Protein AF-H2UCW9-F1 (afdb_monomer)

Structure (mmCIF, N/CA/C/O backbone):
data_AF-H2UCW9-F1
#
_entry.id   AF-H2UCW9-F1
#
loop_
_atom_site.group_PDB
_atom_site.id
_atom_site.type_symbol
_atom_site.label_atom_id
_atom_site.label_alt_id
_atom_site.label_comp_id
_atom_site.label_asym_id
_atom_site.label_entity_id
_atom_site.label_seq_id
_atom_site.pdbx_PDB_ins_code
_atom_site.Cartn_x
_atom_site.Cartn_y
_atom_site.Cartn_z
_atom_site.occupancy
_atom_site.B_iso_or_equiv
_atom_site.auth_seq_id
_atom_site.auth_comp_id
_atom_site.auth_asym_id
_atom_site.auth_atom_id
_atom_site.pdbx_PDB_model_num
ATOM 1 N N . MET A 1 1 ? -28.310 -25.500 27.549 1.00 39.06 1 MET A N 1
ATOM 2 C CA . MET A 1 1 ? -28.038 -24.053 27.422 1.00 39.06 1 MET A CA 1
ATOM 3 C C . MET A 1 1 ? -26.815 -23.904 26.539 1.00 39.06 1 MET A C 1
ATOM 5 O O . MET A 1 1 ? -25.698 -23.924 27.033 1.00 39.06 1 MET A O 1
ATOM 9 N N . SER A 1 2 ? -27.035 -23.899 25.227 1.00 34.19 2 SER A N 1
ATOM 10 C CA . SER A 1 2 ? -25.969 -23.829 24.229 1.00 34.19 2 SER A CA 1
ATOM 11 C C . SER A 1 2 ? -25.779 -22.364 23.860 1.00 34.19 2 SER A C 1
ATOM 13 O O . SER A 1 2 ? -26.707 -21.733 23.362 1.00 34.19 2 SER A O 1
ATOM 15 N N . THR A 1 3 ? -24.616 -21.804 24.168 1.00 39.94 3 THR A N 1
ATOM 16 C CA . THR A 1 3 ? -24.236 -20.455 23.748 1.00 39.94 3 THR A CA 1
ATOM 17 C C . THR A 1 3 ? -23.876 -20.492 22.269 1.00 39.94 3 THR A C 1
ATOM 19 O O . THR A 1 3 ? -22.841 -21.043 21.894 1.00 39.94 3 THR A O 1
ATOM 22 N N . GLU A 1 4 ? -24.748 -19.937 21.433 1.00 36.53 4 GLU A N 1
ATOM 23 C CA . GLU A 1 4 ? -24.445 -19.639 20.034 1.00 36.53 4 GLU A CA 1
ATOM 24 C C . GLU A 1 4 ? -23.265 -18.653 19.932 1.00 36.53 4 GLU A C 1
ATOM 26 O O . GLU A 1 4 ? -23.163 -17.725 20.743 1.00 36.53 4 GLU A O 1
ATOM 31 N N . PRO A 1 5 ? -22.378 -18.799 18.933 1.00 45.22 5 PRO A N 1
ATOM 32 C CA . PRO A 1 5 ? -21.334 -17.823 18.681 1.00 45.22 5 PRO A CA 1
ATOM 33 C C . PRO A 1 5 ? -21.964 -16.544 18.121 1.00 45.22 5 PRO A C 1
ATOM 35 O O . PRO A 1 5 ? -22.641 -16.554 17.091 1.00 45.22 5 PRO A O 1
ATOM 38 N N . VAL A 1 6 ? -21.716 -15.420 18.795 1.00 39.84 6 VAL A N 1
ATOM 39 C CA . VAL A 1 6 ? -22.072 -14.084 18.310 1.00 39.84 6 VAL A CA 1
ATOM 40 C C . VAL A 1 6 ? -21.428 -13.888 16.938 1.00 39.84 6 VAL A C 1
ATOM 42 O O . VAL A 1 6 ? -20.208 -13.775 16.815 1.00 39.84 6 VAL A O 1
ATOM 45 N N . LYS A 1 7 ? -22.251 -13.863 15.887 1.00 36.81 7 LYS A N 1
ATOM 46 C CA . LYS A 1 7 ? -21.834 -13.467 14.541 1.00 36.81 7 LYS A CA 1
ATOM 47 C C . LYS A 1 7 ? -21.309 -12.032 14.631 1.00 36.81 7 LYS A C 1
ATOM 49 O O . LYS A 1 7 ? -22.106 -11.110 14.775 1.00 36.81 7 LYS A O 1
ATOM 54 N N . LYS A 1 8 ? -19.985 -11.837 14.555 1.00 39.97 8 LYS A N 1
ATOM 55 C CA . LYS A 1 8 ? -19.390 -10.516 14.299 1.00 39.97 8 LYS A CA 1
ATOM 56 C C . LYS A 1 8 ? -19.999 -9.996 13.001 1.00 39.97 8 LYS A C 1
ATOM 58 O O . LYS A 1 8 ? -19.735 -10.529 11.924 1.00 39.97 8 LYS A O 1
ATOM 63 N N . THR A 1 9 ? -20.868 -9.003 13.105 1.00 40.62 9 THR A N 1
ATOM 64 C CA . THR A 1 9 ? -21.377 -8.260 11.959 1.00 40.62 9 THR A CA 1
ATOM 65 C C . THR A 1 9 ? -20.179 -7.632 11.251 1.00 40.62 9 THR A C 1
ATOM 67 O O . THR A 1 9 ? -19.398 -6.915 11.866 1.00 40.62 9 THR A O 1
ATOM 70 N N . LEU A 1 10 ? -20.033 -7.907 9.954 1.00 48.03 10 LEU A N 1
ATOM 71 C CA . LEU A 1 10 ? -18.997 -7.392 9.040 1.00 48.03 10 LEU A CA 1
ATOM 72 C C . LEU A 1 10 ? -19.077 -5.859 8.813 1.00 48.03 10 LEU A C 1
ATOM 74 O O . LEU A 1 10 ? -18.730 -5.370 7.742 1.00 48.03 10 LEU A O 1
ATOM 78 N N . GLN A 1 11 ? -19.606 -5.102 9.775 1.00 53.00 11 GLN A N 1
ATOM 79 C CA . GLN A 1 11 ? -19.956 -3.685 9.639 1.00 53.00 11 GLN A CA 1
ATOM 80 C C . GLN A 1 11 ? -19.210 -2.760 10.602 1.00 53.00 11 GLN A C 1
ATOM 82 O O . GLN A 1 11 ? -19.278 -1.550 10.412 1.00 53.00 11 GLN A O 1
ATOM 87 N N . ASP A 1 12 ? -18.479 -3.283 11.587 1.00 61.03 12 ASP A N 1
ATOM 88 C CA . ASP A 1 12 ? -17.760 -2.440 12.541 1.00 61.03 12 ASP A CA 1
ATOM 89 C C . ASP A 1 12 ? -16.256 -2.432 12.232 1.00 61.03 12 ASP A C 1
ATOM 91 O O . ASP A 1 12 ? -15.549 -3.402 12.509 1.00 61.03 12 ASP A O 1
ATOM 95 N N . ARG A 1 13 ? -15.764 -1.334 11.636 1.00 72.25 13 ARG A N 1
ATOM 96 C CA . ARG A 1 13 ? -14.323 -1.089 11.404 1.00 72.25 13 ARG A CA 1
ATOM 97 C C . ARG A 1 13 ? -13.557 -0.828 12.716 1.00 72.25 13 ARG A C 1
ATOM 99 O O . ARG A 1 13 ? -12.341 -0.643 12.681 1.00 72.25 13 ARG A O 1
ATOM 106 N N . GLY A 1 14 ? -14.239 -0.856 13.866 1.00 75.81 14 GLY A N 1
ATOM 107 C CA . GLY A 1 14 ? -13.660 -0.624 15.182 1.00 75.81 14 GLY A CA 1
ATOM 108 C C . GLY A 1 14 ? -13.378 0.859 15.452 1.00 75.81 14 GLY A C 1
ATOM 109 O O . GLY A 1 14 ? -13.625 1.719 14.604 1.00 75.81 14 GLY A O 1
ATOM 110 N N . PRO A 1 15 ? -12.857 1.196 16.646 1.00 86.44 15 PRO A N 1
ATOM 111 C CA . PRO A 1 15 ? -12.596 2.583 17.015 1.00 86.44 15 PRO A CA 1
ATOM 112 C C . PRO A 1 15 ? -11.493 3.204 16.150 1.00 86.44 15 PRO A C 1
ATOM 114 O O . PRO A 1 15 ? -10.546 2.529 15.751 1.00 86.44 15 PRO A O 1
ATOM 117 N N . VAL A 1 16 ? -11.574 4.518 15.922 1.00 89.31 16 VAL A N 1
ATOM 118 C CA . VAL A 1 16 ? -10.506 5.284 15.264 1.00 89.31 16 VAL A CA 1
ATOM 119 C C . VAL A 1 16 ? -9.348 5.486 16.238 1.00 89.31 16 VAL A C 1
ATOM 121 O O . VAL A 1 16 ? -9.459 6.223 17.219 1.00 89.31 16 VAL A O 1
ATOM 124 N N . TRP A 1 17 ? -8.204 4.880 15.935 1.00 93.81 17 TRP A N 1
ATOM 125 C CA . TRP A 1 17 ? -7.011 4.944 16.779 1.00 93.81 17 TRP A CA 1
ATOM 126 C C . TRP A 1 17 ? -6.235 6.248 16.581 1.00 93.81 17 TRP A C 1
ATOM 128 O O . TRP A 1 17 ? -6.151 6.801 15.479 1.00 93.81 17 TRP A O 1
ATOM 138 N N . SER A 1 18 ? -5.622 6.758 17.648 1.00 96.31 18 SER A N 1
ATOM 139 C CA . SER A 1 18 ? -4.712 7.897 17.558 1.00 96.31 18 SER A CA 1
ATOM 140 C C . SER A 1 18 ? -3.371 7.483 16.948 1.00 96.31 18 SER A C 1
ATOM 142 O O . SER A 1 18 ? -2.897 6.358 17.105 1.00 96.31 18 SER A O 1
ATOM 144 N N . VAL A 1 19 ? -2.673 8.431 16.316 1.00 96.31 19 VAL A N 1
ATOM 145 C CA . VAL A 1 19 ? -1.332 8.174 15.756 1.00 96.31 19 VAL A CA 1
ATOM 146 C C . VAL A 1 19 ? -0.349 7.697 16.830 1.00 96.31 19 VAL A C 1
ATOM 148 O O . VAL A 1 19 ? 0.545 6.915 16.529 1.00 96.31 19 VAL A O 1
ATOM 151 N N . LYS A 1 20 ? -0.497 8.149 18.082 1.00 96.25 20 LYS A N 1
ATOM 152 C CA . LYS A 1 20 ? 0.370 7.723 19.189 1.00 96.25 20 LYS A CA 1
ATOM 153 C C . LYS A 1 20 ? 0.190 6.234 19.488 1.00 96.25 20 LYS A C 1
ATOM 155 O O . LYS A 1 20 ? 1.184 5.531 19.620 1.00 96.25 20 LYS A O 1
ATOM 160 N N . GLU A 1 21 ? -1.051 5.759 19.542 1.00 95.94 21 GLU A N 1
ATOM 161 C CA . GLU A 1 21 ? -1.351 4.344 19.784 1.00 95.94 21 GLU A CA 1
ATOM 162 C C . GLU A 1 21 ? -0.899 3.468 18.615 1.00 95.94 21 GLU A C 1
ATOM 164 O O . GLU A 1 21 ? -0.249 2.449 18.835 1.00 95.94 21 GLU A O 1
ATOM 169 N N . LEU A 1 22 ? -1.145 3.903 17.373 1.00 95.94 22 LEU A N 1
ATOM 170 C CA . LEU A 1 22 ? -0.669 3.199 16.177 1.00 95.94 22 LEU A CA 1
ATOM 171 C C . LEU A 1 22 ? 0.856 3.053 16.178 1.00 95.94 22 LEU A C 1
ATOM 173 O O . LEU A 1 22 ? 1.383 1.980 15.894 1.00 95.94 22 LEU A O 1
ATOM 177 N N . VAL A 1 23 ? 1.577 4.112 16.555 1.00 95.44 23 VAL A N 1
ATOM 178 C CA . VAL A 1 23 ? 3.035 4.071 16.709 1.00 95.44 23 VAL A CA 1
ATOM 179 C C . VAL A 1 23 ? 3.451 3.055 17.779 1.00 95.44 23 VAL A C 1
ATOM 181 O O . VAL A 1 23 ? 4.363 2.268 17.532 1.00 95.44 23 VAL A O 1
ATOM 184 N N . THR A 1 24 ? 2.776 3.007 18.932 1.00 94.38 24 THR A N 1
ATOM 185 C CA . THR A 1 24 ? 3.041 1.994 19.970 1.00 94.38 24 THR A CA 1
ATOM 186 C C . THR A 1 24 ? 2.854 0.572 19.437 1.00 94.38 24 THR A C 1
ATOM 188 O O . THR A 1 24 ? 3.719 -0.279 19.653 1.00 94.38 24 THR A O 1
ATOM 191 N N . VAL A 1 25 ? 1.785 0.320 18.675 1.00 93.19 25 VAL A N 1
ATOM 192 C CA . VAL A 1 25 ? 1.552 -0.978 18.021 1.00 93.19 25 VAL A CA 1
ATOM 193 C C . VAL A 1 25 ? 2.678 -1.302 17.038 1.00 93.19 25 VAL A C 1
ATOM 195 O O . VAL A 1 25 ? 3.191 -2.422 17.035 1.00 93.19 25 VAL A O 1
ATOM 198 N N . LEU A 1 26 ? 3.119 -0.335 16.230 1.00 91.88 26 LEU A N 1
ATOM 199 C CA . LEU A 1 26 ? 4.189 -0.511 15.242 1.00 91.88 26 LEU A CA 1
ATOM 200 C C . LEU A 1 26 ? 5.567 -0.773 15.878 1.00 91.88 26 LEU A C 1
ATOM 202 O O . LEU A 1 26 ? 6.372 -1.496 15.288 1.00 91.88 26 LEU A O 1
ATOM 206 N N . TYR A 1 27 ? 5.816 -0.292 17.099 1.00 88.19 27 TYR A N 1
ATOM 207 C CA . TYR A 1 27 ? 7.036 -0.606 17.852 1.00 88.19 27 TYR A CA 1
ATOM 208 C C . TYR A 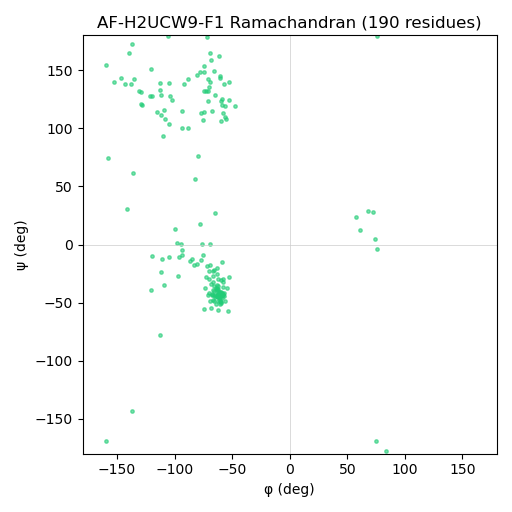1 27 ? 7.093 -2.038 18.404 1.00 88.19 27 TYR A C 1
ATOM 210 O O . TYR A 1 27 ? 8.194 -2.563 18.560 1.00 88.19 27 TYR A O 1
ATOM 218 N N . GLY A 1 28 ? 5.953 -2.675 18.688 1.00 78.44 28 GLY A N 1
ATOM 219 C CA . GLY A 1 28 ? 5.921 -4.061 19.180 1.00 78.44 28 GLY A CA 1
ATOM 220 C C . GLY A 1 28 ? 6.340 -5.095 18.122 1.00 78.44 28 GLY A C 1
ATOM 221 O O . GLY A 1 28 ? 6.345 -4.802 16.935 1.00 78.44 28 GLY A O 1
ATOM 222 N N . GLY A 1 29 ? 6.646 -6.334 18.507 1.00 70.00 29 GLY A N 1
ATOM 223 C CA . GLY A 1 29 ? 6.841 -7.449 17.560 1.00 70.00 29 GLY A CA 1
ATOM 224 C C . GLY A 1 29 ? 8.235 -7.573 16.920 1.00 70.00 29 GLY A C 1
ATOM 225 O O . GLY A 1 29 ? 9.175 -6.853 17.255 1.00 70.00 29 GLY A O 1
ATOM 226 N N . LYS A 1 30 ? 8.384 -8.556 16.020 1.00 68.75 30 LYS A N 1
ATOM 227 C CA . LYS A 1 30 ? 9.662 -8.883 15.366 1.00 68.75 30 LYS A CA 1
ATOM 228 C C . LYS A 1 30 ? 10.066 -7.780 14.376 1.00 68.75 30 LYS A C 1
ATOM 230 O O . LYS A 1 30 ? 9.247 -7.314 13.593 1.00 68.75 30 LYS A O 1
ATOM 235 N N . ARG A 1 31 ? 11.347 -7.396 14.405 1.00 72.25 31 ARG A N 1
ATOM 236 C CA . ARG A 1 31 ? 11.976 -6.397 13.514 1.00 72.25 31 ARG A CA 1
ATOM 237 C C . ARG A 1 31 ? 12.758 -7.017 12.348 1.00 72.25 31 ARG A C 1
ATOM 239 O O . ARG A 1 31 ? 13.551 -6.337 11.709 1.00 72.25 31 ARG A O 1
ATOM 246 N N . PHE A 1 32 ? 12.566 -8.308 12.101 1.00 63.44 32 PHE A N 1
ATOM 247 C CA . PHE A 1 32 ? 13.174 -9.009 10.975 1.00 63.44 32 PHE A CA 1
ATOM 248 C C . PHE A 1 32 ? 12.217 -8.956 9.784 1.00 63.44 32 PHE A C 1
ATOM 250 O O . PHE A 1 32 ? 11.012 -9.123 9.964 1.00 63.44 32 PHE A O 1
ATOM 257 N N . GLY A 1 33 ? 12.746 -8.722 8.589 1.00 63.97 33 GLY A N 1
ATOM 258 C CA . GLY A 1 33 ? 11.996 -8.791 7.341 1.00 63.97 33 GLY A CA 1
ATOM 259 C C . GLY A 1 33 ? 12.912 -9.297 6.241 1.00 63.97 33 GLY A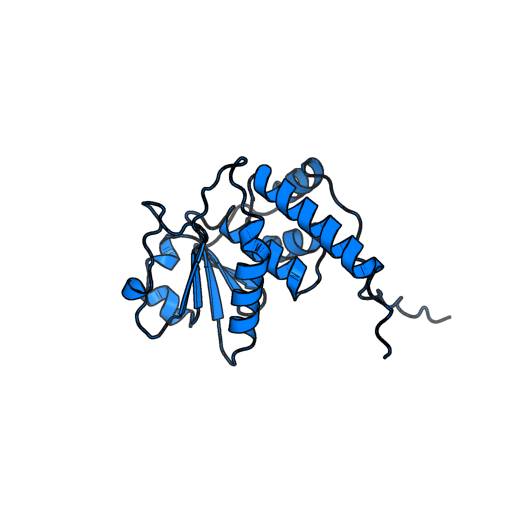 C 1
ATOM 260 O O . GLY A 1 33 ? 14.102 -8.975 6.235 1.00 63.97 33 GLY A O 1
ATOM 261 N N . ASN A 1 34 ? 12.371 -10.108 5.338 1.00 86.81 34 ASN A N 1
ATOM 262 C CA . ASN A 1 34 ? 13.089 -10.490 4.129 1.00 86.81 34 ASN A CA 1
ATOM 263 C C . ASN A 1 34 ? 13.148 -9.282 3.178 1.00 86.81 34 ASN A C 1
ATOM 265 O O . ASN A 1 34 ? 12.579 -8.224 3.453 1.00 86.81 34 ASN A O 1
ATOM 269 N N . HIS A 1 35 ? 13.787 -9.411 2.018 1.00 93.12 35 HIS A N 1
ATOM 270 C CA . HIS A 1 35 ? 13.689 -8.358 0.997 1.00 93.12 35 HIS A CA 1
ATOM 271 C C . HIS A 1 35 ? 12.265 -8.215 0.425 1.00 93.12 35 HIS A C 1
ATOM 273 O O . HIS A 1 35 ? 11.883 -7.153 -0.064 1.00 93.12 35 HIS A O 1
ATOM 279 N N . VAL A 1 36 ? 11.454 -9.269 0.540 1.00 96.38 36 VAL A N 1
ATOM 280 C CA . VAL A 1 36 ? 1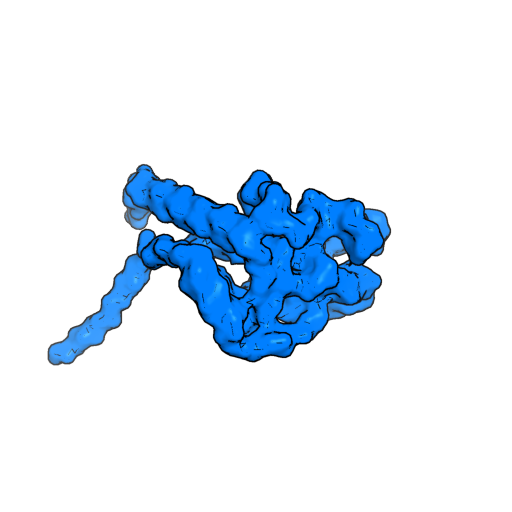0.052 -9.323 0.123 1.00 96.38 36 VAL A CA 1
ATOM 281 C C . VAL A 1 36 ? 9.300 -10.336 0.977 1.00 96.38 36 VAL A C 1
ATOM 283 O O . VAL A 1 36 ? 9.827 -11.410 1.257 1.00 96.38 36 VAL A O 1
ATOM 286 N N . ASP A 1 37 ? 8.070 -10.007 1.358 1.00 96.88 37 ASP A N 1
ATOM 287 C CA . ASP A 1 37 ? 7.171 -10.898 2.089 1.00 96.88 37 ASP A CA 1
ATOM 288 C C . ASP A 1 37 ? 5.768 -10.837 1.469 1.00 96.88 37 ASP A C 1
ATOM 290 O O . ASP A 1 37 ? 5.313 -9.770 1.047 1.00 96.88 37 ASP A O 1
ATOM 294 N N . GLU A 1 38 ? 5.072 -11.971 1.412 1.00 97.69 38 GLU A N 1
ATOM 295 C CA . GLU A 1 38 ? 3.646 -12.007 1.073 1.00 97.69 38 GLU A CA 1
ATOM 296 C C . GLU A 1 38 ? 2.844 -11.567 2.302 1.00 97.69 38 GLU A C 1
ATOM 298 O O . GLU A 1 38 ? 2.866 -12.235 3.334 1.00 97.69 38 GLU A O 1
ATOM 303 N N . VAL A 1 39 ? 2.182 -10.413 2.212 1.00 97.44 39 VAL A N 1
ATOM 304 C CA . VAL A 1 39 ? 1.488 -9.772 3.348 1.00 97.44 39 VAL A CA 1
ATOM 305 C C . VAL A 1 39 ? -0.033 -9.911 3.272 1.00 97.44 39 VAL A C 1
ATOM 307 O O . VAL A 1 39 ? -0.744 -9.583 4.220 1.00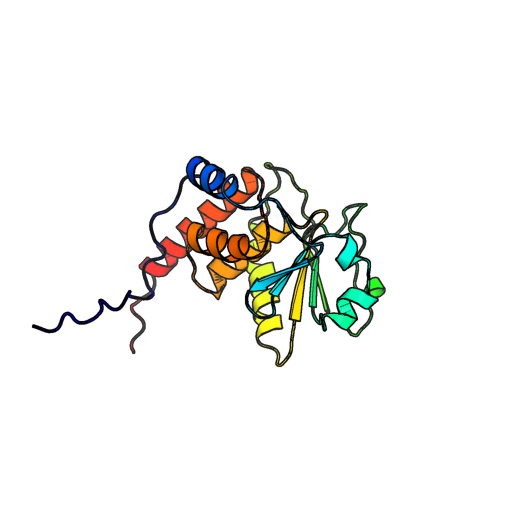 97.44 39 VAL A O 1
ATOM 310 N N . TRP A 1 40 ? -0.529 -10.375 2.128 1.00 98.31 40 TRP A N 1
ATOM 311 C CA . TRP A 1 40 ? -1.916 -10.725 1.841 1.00 98.31 40 TRP A CA 1
ATOM 312 C C . TRP A 1 40 ? -1.919 -11.672 0.626 1.00 98.31 40 TRP A C 1
ATOM 314 O O . TRP A 1 40 ? -0.969 -11.593 -0.154 1.00 98.31 40 TRP A O 1
ATOM 324 N N . PRO A 1 41 ? -2.923 -12.551 0.419 1.00 97.94 41 PRO A N 1
ATOM 325 C CA . PRO A 1 41 ? -2.921 -13.482 -0.712 1.00 97.94 41 PRO A CA 1
ATOM 326 C C . PRO A 1 41 ? -2.579 -12.821 -2.056 1.00 97.94 41 PRO A C 1
ATOM 328 O O . PRO A 1 41 ? -3.284 -11.917 -2.509 1.00 97.94 41 PRO A O 1
ATOM 331 N N . ASN A 1 42 ? -1.490 -13.289 -2.674 1.00 98.38 42 ASN A N 1
ATOM 332 C CA . ASN A 1 42 ? -0.894 -12.803 -3.923 1.00 98.38 42 ASN A CA 1
ATOM 333 C C . ASN A 1 42 ? -0.415 -11.335 -3.922 1.00 98.38 42 ASN A C 1
ATOM 335 O O . ASN A 1 42 ? -0.082 -10.796 -4.983 1.00 98.38 42 ASN A O 1
ATOM 339 N N . LEU A 1 43 ? -0.334 -10.691 -2.756 1.00 98.75 43 LEU A N 1
ATOM 340 C CA . LEU A 1 43 ? 0.155 -9.327 -2.574 1.00 98.75 43 LEU A CA 1
ATOM 341 C C . LEU A 1 43 ? 1.441 -9.331 -1.745 1.00 98.75 43 LEU A C 1
ATOM 343 O O . LEU A 1 43 ? 1.461 -9.631 -0.549 1.00 98.75 43 LEU A O 1
ATOM 347 N N . PHE A 1 44 ? 2.518 -8.934 -2.403 1.00 98.62 44 PHE A N 1
ATOM 348 C CA . PHE A 1 44 ? 3.864 -8.922 -1.864 1.00 98.62 44 PHE A CA 1
ATOM 349 C C . PHE A 1 44 ? 4.287 -7.494 -1.533 1.00 98.62 44 PHE A C 1
ATOM 351 O O . PHE A 1 44 ? 4.038 -6.569 -2.306 1.00 98.62 44 PHE A O 1
ATOM 358 N N . LEU A 1 45 ? 4.962 -7.323 -0.400 1.00 98.44 45 LEU A N 1
ATOM 359 C CA . LEU A 1 45 ? 5.547 -6.060 0.037 1.00 98.44 45 LEU A CA 1
ATOM 360 C C . LEU A 1 45 ? 7.059 -6.229 0.178 1.00 98.44 45 LEU A C 1
ATOM 362 O O . LEU A 1 45 ? 7.515 -7.137 0.870 1.00 98.44 45 LEU A O 1
ATOM 366 N N . GLY A 1 46 ? 7.842 -5.350 -0.446 1.00 96.31 46 GLY A N 1
ATOM 367 C CA . GLY A 1 46 ? 9.298 -5.456 -0.378 1.00 96.31 46 GLY A CA 1
ATOM 368 C C . GLY A 1 46 ? 10.067 -4.182 -0.686 1.00 96.31 46 GLY A C 1
ATOM 369 O O . GLY A 1 46 ? 9.516 -3.076 -0.726 1.00 96.31 46 GLY A O 1
ATOM 370 N N . ASP A 1 47 ? 11.373 -4.359 -0.836 1.00 94.62 47 ASP A N 1
ATOM 371 C CA . ASP A 1 47 ? 12.358 -3.301 -1.028 1.00 94.62 47 ASP A CA 1
ATOM 372 C C . ASP A 1 47 ? 12.885 -3.221 -2.472 1.00 94.62 47 ASP A C 1
ATOM 374 O O . ASP A 1 47 ? 12.484 -3.978 -3.363 1.00 94.62 47 ASP A O 1
ATOM 378 N N . MET A 1 48 ? 13.778 -2.258 -2.715 1.00 93.44 48 MET A N 1
ATOM 379 C CA . MET A 1 48 ? 14.357 -2.039 -4.039 1.00 93.44 48 MET A CA 1
ATOM 380 C C . MET A 1 48 ? 15.260 -3.189 -4.510 1.00 93.44 48 MET A C 1
ATOM 382 O O . MET A 1 48 ? 15.463 -3.328 -5.713 1.00 93.44 48 MET A O 1
ATOM 386 N N . SER A 1 49 ? 15.805 -4.007 -3.600 1.00 92.19 49 SER A N 1
ATOM 387 C CA . SER A 1 49 ? 16.698 -5.111 -3.966 1.00 92.19 49 SER A CA 1
ATOM 388 C C . SER A 1 49 ? 15.945 -6.133 -4.811 1.00 92.19 49 SER A C 1
ATOM 390 O O . SER A 1 49 ? 16.433 -6.540 -5.860 1.00 92.19 49 SER A O 1
ATOM 392 N N . VAL A 1 50 ? 14.715 -6.475 -4.409 1.00 92.44 50 VAL A N 1
ATOM 393 C CA . VAL A 1 50 ? 13.833 -7.358 -5.193 1.00 92.44 50 VAL A CA 1
ATOM 394 C C . VAL A 1 50 ? 13.273 -6.636 -6.415 1.00 92.44 50 VAL A C 1
ATOM 396 O O . VAL A 1 50 ? 13.186 -7.229 -7.486 1.00 92.44 50 VAL A O 1
ATOM 399 N N . ALA A 1 51 ? 12.952 -5.344 -6.300 1.00 91.31 51 ALA A N 1
ATOM 400 C CA . ALA A 1 51 ? 12.455 -4.561 -7.432 1.00 91.31 51 ALA A CA 1
ATOM 401 C C . ALA A 1 51 ? 13.438 -4.490 -8.611 1.00 91.31 51 ALA A C 1
ATOM 403 O O . ALA A 1 51 ? 12.995 -4.397 -9.754 1.00 91.31 51 ALA A O 1
ATOM 404 N N . ASN A 1 52 ? 14.743 -4.540 -8.326 1.00 90.00 52 ASN A N 1
ATOM 405 C CA . ASN A 1 52 ? 15.827 -4.502 -9.307 1.00 90.00 52 ASN A CA 1
ATOM 406 C C . ASN A 1 52 ? 16.319 -5.902 -9.728 1.00 90.00 52 ASN A C 1
ATOM 408 O O . ASN A 1 52 ? 17.209 -6.007 -10.573 1.00 90.00 52 ASN A O 1
ATOM 412 N N . ASP A 1 53 ? 15.741 -6.979 -9.189 1.00 91.31 53 ASP A N 1
ATOM 413 C CA . ASP A 1 53 ? 16.067 -8.359 -9.551 1.00 91.31 53 ASP A CA 1
ATOM 414 C C . ASP A 1 53 ? 14.909 -9.007 -10.325 1.00 91.31 53 ASP A C 1
ATOM 416 O O . ASP A 1 53 ? 13.979 -9.601 -9.771 1.00 91.31 53 ASP A O 1
ATOM 420 N N . ARG A 1 54 ? 14.996 -8.928 -11.657 1.00 90.12 54 ARG A N 1
ATOM 421 C CA . ARG A 1 54 ? 13.994 -9.509 -12.564 1.00 90.12 54 ARG A CA 1
ATOM 422 C C . ARG A 1 54 ? 13.888 -11.026 -12.440 1.00 90.12 54 ARG A C 1
ATOM 424 O O . ARG A 1 54 ? 12.808 -11.565 -12.660 1.00 90.12 54 ARG A O 1
ATOM 431 N N . TYR A 1 55 ? 14.974 -11.711 -12.082 1.00 92.25 55 TYR A N 1
ATOM 432 C CA . TYR A 1 55 ? 14.942 -13.157 -11.892 1.00 92.25 55 TYR A CA 1
ATOM 433 C C . TYR A 1 55 ? 14.152 -13.518 -10.633 1.00 92.25 55 TYR A C 1
ATOM 435 O O . TYR A 1 55 ? 13.300 -14.405 -10.687 1.00 92.25 55 TYR A O 1
ATOM 443 N N . SER A 1 56 ? 14.358 -12.794 -9.530 1.00 93.69 56 SER A N 1
ATOM 444 C CA . SER A 1 56 ? 13.554 -12.972 -8.315 1.00 93.69 56 SER A CA 1
ATOM 445 C C . SER A 1 56 ? 12.074 -12.669 -8.551 1.00 93.69 56 SER A C 1
ATOM 447 O O . SER A 1 56 ? 11.224 -13.466 -8.152 1.00 93.69 56 SER A O 1
ATOM 449 N N . LEU A 1 57 ? 11.746 -11.579 -9.255 1.00 94.56 57 LEU A N 1
ATOM 450 C CA . LEU A 1 57 ? 10.359 -11.247 -9.608 1.00 94.56 57 LEU A CA 1
ATOM 451 C C . LEU A 1 57 ? 9.709 -12.331 -10.479 1.00 94.56 57 LEU A C 1
ATOM 453 O O . LEU A 1 57 ? 8.591 -12.758 -10.193 1.00 94.56 57 LEU A O 1
ATOM 457 N N . TRP A 1 58 ? 10.425 -12.826 -11.492 1.00 94.75 58 TRP A N 1
ATOM 458 C CA . TRP A 1 58 ? 9.961 -13.923 -12.343 1.00 94.75 58 TRP A CA 1
ATOM 459 C C . TRP A 1 58 ? 9.752 -15.218 -11.552 1.00 94.75 58 TRP A C 1
ATOM 461 O O . TRP A 1 58 ? 8.710 -15.856 -11.679 1.00 94.75 58 TRP A O 1
ATOM 471 N N . LYS A 1 59 ? 10.697 -15.582 -10.677 1.00 96.06 59 LYS A N 1
ATOM 472 C CA . LYS A 1 59 ? 10.608 -16.779 -9.829 1.00 96.06 59 LYS A CA 1
ATOM 473 C C . LYS A 1 59 ? 9.428 -16.711 -8.854 1.00 96.06 59 LYS A C 1
ATOM 475 O O . LYS A 1 59 ? 8.812 -17.732 -8.562 1.00 96.06 59 LYS A O 1
ATOM 480 N N . LEU A 1 60 ? 9.105 -15.515 -8.362 1.00 96.19 60 LEU A N 1
ATOM 481 C CA . LEU A 1 60 ? 7.917 -15.256 -7.545 1.00 96.19 60 LEU A CA 1
ATOM 482 C C . LEU A 1 60 ? 6.623 -15.214 -8.374 1.00 96.19 60 LEU A C 1
ATOM 484 O O . LEU A 1 60 ? 5.537 -15.189 -7.795 1.00 96.19 60 LEU A O 1
ATOM 488 N N . GLY A 1 61 ? 6.708 -15.230 -9.705 1.00 96.94 61 GLY A N 1
ATOM 489 C CA . GLY A 1 61 ? 5.559 -15.121 -10.600 1.00 96.94 61 GLY A CA 1
ATOM 490 C C . GLY A 1 61 ? 4.897 -13.746 -10.547 1.00 96.94 61 GLY A C 1
ATOM 491 O O . GLY A 1 61 ? 3.686 -13.653 -10.732 1.00 96.94 61 GLY A O 1
ATOM 492 N N . ILE A 1 62 ? 5.656 -12.689 -10.236 1.00 97.94 62 ILE A N 1
ATOM 493 C CA . ILE A 1 62 ? 5.125 -11.325 -10.189 1.00 97.94 62 ILE A CA 1
ATOM 494 C C . ILE A 1 62 ? 4.683 -10.903 -11.587 1.00 97.94 62 ILE A C 1
ATOM 496 O O . ILE A 1 62 ? 5.438 -10.987 -12.551 1.00 97.94 62 ILE A O 1
ATOM 500 N N . SER A 1 63 ? 3.448 -10.419 -11.656 1.00 97.62 63 SER A N 1
ATOM 501 C CA . SER A 1 63 ? 2.785 -9.969 -12.886 1.00 97.62 63 SER A CA 1
ATOM 502 C C . SER A 1 63 ? 2.554 -8.459 -12.913 1.00 97.62 63 SER A C 1
ATOM 504 O O . SER A 1 63 ? 2.41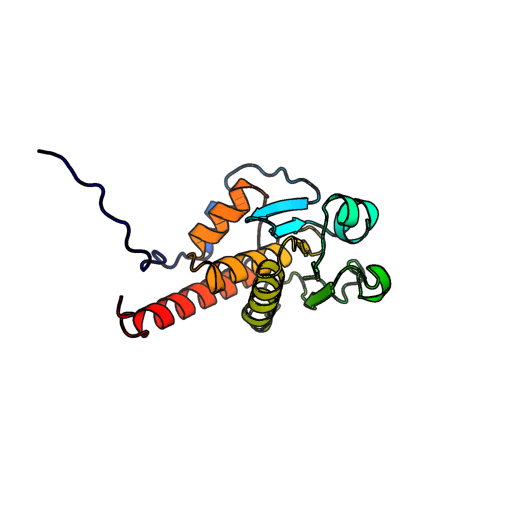6 -7.877 -13.982 1.00 97.62 63 SER A O 1
ATOM 506 N N . HIS A 1 64 ? 2.507 -7.826 -11.738 1.00 98.25 64 HIS A N 1
ATOM 507 C CA . HIS A 1 64 ? 2.258 -6.398 -11.589 1.00 98.25 64 HIS A CA 1
ATOM 508 C C . HIS A 1 64 ? 3.202 -5.820 -10.535 1.00 98.25 64 HIS A C 1
ATOM 510 O O . HIS A 1 64 ? 3.393 -6.422 -9.474 1.00 98.25 64 HIS A O 1
ATOM 516 N N . VAL A 1 65 ? 3.758 -4.642 -10.802 1.00 98.00 65 VAL A N 1
ATOM 517 C CA . VAL A 1 65 ? 4.635 -3.913 -9.881 1.00 98.00 65 VAL A CA 1
ATOM 518 C C . VAL A 1 65 ? 4.044 -2.543 -9.572 1.00 98.00 65 VAL A C 1
ATOM 520 O O . VAL A 1 65 ? 3.759 -1.763 -10.477 1.00 98.00 65 VAL A O 1
ATOM 523 N N . VAL A 1 66 ? 3.919 -2.230 -8.282 1.00 98.19 66 VAL A N 1
ATOM 524 C CA . VAL A 1 66 ? 3.595 -0.896 -7.772 1.00 98.19 66 VAL A CA 1
ATOM 525 C C . VAL A 1 66 ? 4.839 -0.306 -7.111 1.00 98.19 66 VAL A C 1
ATOM 527 O O . VAL A 1 66 ? 5.233 -0.722 -6.020 1.00 98.19 66 VAL A O 1
ATOM 530 N N . ASN A 1 67 ? 5.456 0.681 -7.757 1.00 97.38 67 ASN A N 1
ATOM 531 C CA . ASN A 1 67 ? 6.610 1.393 -7.213 1.00 97.38 67 ASN A CA 1
ATOM 532 C C . ASN A 1 67 ? 6.148 2.648 -6.466 1.00 97.38 67 ASN A C 1
ATOM 534 O O . ASN A 1 67 ? 5.903 3.690 -7.072 1.00 97.38 67 ASN A O 1
ATOM 538 N N . ALA A 1 68 ? 6.088 2.567 -5.138 1.00 97.31 68 ALA A N 1
ATOM 539 C CA . ALA A 1 68 ? 5.754 3.670 -4.239 1.00 97.31 68 ALA A CA 1
ATOM 540 C C . ALA A 1 68 ? 6.914 4.655 -3.994 1.00 97.31 68 ALA A C 1
ATOM 542 O O . ALA A 1 68 ? 6.916 5.372 -2.999 1.00 97.31 68 ALA A O 1
ATOM 543 N N . ALA A 1 69 ? 7.933 4.648 -4.851 1.00 94.56 69 ALA A N 1
ATOM 544 C CA . ALA A 1 69 ? 9.068 5.565 -4.851 1.00 94.56 69 ALA A CA 1
ATOM 545 C C . ALA A 1 69 ? 9.464 5.949 -6.292 1.00 94.56 69 ALA A C 1
ATOM 547 O O . ALA A 1 69 ? 10.644 6.163 -6.580 1.00 94.56 69 ALA A O 1
ATOM 548 N N . HIS A 1 70 ? 8.494 5.989 -7.212 1.00 91.88 70 HIS A N 1
ATOM 549 C CA . HIS A 1 70 ? 8.743 6.271 -8.624 1.00 91.88 70 HIS A CA 1
ATOM 550 C C . HIS A 1 70 ? 9.455 7.618 -8.816 1.00 91.88 70 HIS A C 1
ATOM 552 O O . HIS A 1 70 ? 9.143 8.597 -8.145 1.00 91.88 70 HIS A O 1
ATOM 558 N N . GLY A 1 71 ? 10.433 7.668 -9.721 1.00 82.62 71 GLY A N 1
ATOM 559 C CA . GLY A 1 71 ? 11.212 8.883 -9.987 1.00 82.62 71 GLY A CA 1
ATOM 560 C C . GLY A 1 71 ? 12.260 9.224 -8.920 1.00 82.62 71 GLY A C 1
ATOM 561 O O . GLY A 1 71 ? 13.048 10.144 -9.121 1.00 82.62 71 GLY A O 1
ATOM 562 N N . SER A 1 72 ? 12.338 8.473 -7.815 1.00 78.12 72 SER A N 1
ATOM 563 C CA . SER A 1 72 ? 13.441 8.603 -6.860 1.00 78.12 72 SER A CA 1
ATOM 564 C C . SER A 1 72 ? 14.743 8.056 -7.470 1.00 78.12 72 SER A C 1
ATOM 566 O O . SER A 1 72 ? 14.702 6.997 -8.108 1.00 78.12 72 SER A O 1
ATOM 568 N N . PRO A 1 73 ? 15.916 8.679 -7.223 1.00 67.50 73 PRO A N 1
ATOM 569 C CA . PRO A 1 73 ? 17.203 8.210 -7.755 1.00 67.50 73 PRO A CA 1
ATOM 570 C C . PRO A 1 73 ? 17.504 6.733 -7.466 1.00 67.50 73 PRO A C 1
ATOM 572 O O . PRO A 1 73 ? 18.198 6.072 -8.238 1.00 67.50 73 PRO A O 1
ATOM 575 N N . HIS A 1 74 ? 16.959 6.214 -6.363 1.00 64.50 74 HIS A N 1
ATOM 576 C CA . HIS A 1 74 ? 17.176 4.851 -5.882 1.00 64.50 74 HIS A CA 1
ATOM 577 C C . HIS A 1 74 ? 16.119 3.839 -6.358 1.00 64.50 74 HIS A C 1
ATOM 579 O O . HIS A 1 74 ? 16.225 2.655 -6.053 1.00 64.50 74 HIS A O 1
ATOM 585 N N . CYS A 1 75 ? 15.074 4.275 -7.066 1.00 63.72 75 CYS A N 1
ATOM 586 C CA . CYS A 1 75 ? 13.945 3.433 -7.475 1.00 63.72 75 CYS A CA 1
ATOM 587 C C . CYS A 1 75 ? 13.581 3.712 -8.939 1.00 63.72 75 CYS A C 1
ATOM 589 O O . CYS A 1 75 ? 12.471 4.139 -9.254 1.00 63.72 75 CYS A O 1
ATOM 591 N N . GLN A 1 76 ? 14.548 3.456 -9.826 1.00 64.25 76 GLN A N 1
ATOM 592 C CA . GLN A 1 76 ? 14.484 3.740 -11.267 1.00 64.25 76 GLN A CA 1
ATOM 593 C C . GLN A 1 76 ? 13.626 2.750 -12.071 1.00 64.25 76 GLN A C 1
ATOM 595 O O . GLN A 1 76 ? 13.522 2.894 -13.286 1.00 64.25 76 GLN A O 1
ATOM 600 N N . GLY A 1 77 ? 13.020 1.745 -11.425 1.00 64.88 77 GLY A N 1
ATOM 601 C CA . GLY A 1 77 ? 12.163 0.777 -12.107 1.00 64.88 77 GLY A CA 1
ATOM 602 C C . GLY A 1 77 ? 11.087 1.493 -12.923 1.00 64.88 77 GLY A C 1
ATOM 603 O O . GLY A 1 77 ? 10.347 2.315 -12.380 1.00 64.88 77 GLY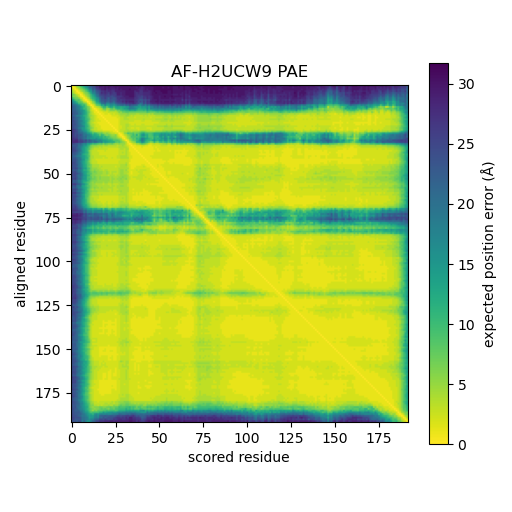 A O 1
ATOM 604 N N . CYS A 1 78 ? 11.016 1.192 -14.217 1.00 70.00 78 CYS A N 1
ATOM 605 C CA . CYS A 1 78 ? 10.042 1.711 -15.175 1.00 70.00 78 CYS A CA 1
ATOM 606 C C . CYS A 1 78 ? 9.552 0.569 -16.078 1.00 70.00 78 CYS A C 1
ATOM 608 O O . CYS A 1 78 ? 10.080 -0.544 -16.024 1.00 70.00 78 CYS A O 1
ATOM 610 N N . ARG A 1 79 ? 8.548 0.830 -16.923 1.00 73.94 79 ARG A N 1
ATOM 611 C CA . ARG A 1 79 ? 7.985 -0.188 -17.827 1.00 73.94 79 ARG A CA 1
ATOM 612 C C . ARG A 1 79 ? 9.056 -0.853 -18.710 1.00 73.94 79 ARG A C 1
ATOM 614 O O . ARG A 1 79 ? 9.018 -2.067 -18.881 1.00 73.94 79 ARG A O 1
ATOM 621 N N . ASP A 1 80 ? 10.055 -0.104 -19.174 1.00 79.75 80 ASP A N 1
ATOM 622 C CA . ASP A 1 80 ? 11.145 -0.647 -20.002 1.00 79.75 80 ASP A CA 1
ATOM 623 C C . ASP A 1 80 ? 12.047 -1.623 -19.234 1.00 79.75 80 ASP A C 1
ATOM 625 O O . ASP A 1 80 ? 12.549 -2.593 -19.801 1.00 79.75 80 ASP A O 1
ATOM 629 N N . PHE A 1 81 ? 12.226 -1.407 -17.926 1.00 84.81 81 PHE A N 1
ATOM 630 C CA . PHE A 1 81 ? 13.014 -2.303 -17.083 1.00 84.81 81 PHE A CA 1
ATOM 631 C C . PHE A 1 81 ? 12.344 -3.678 -16.955 1.00 84.81 81 PHE A C 1
ATOM 633 O O . PHE A 1 81 ? 12.996 -4.711 -17.148 1.00 84.81 81 PHE A O 1
ATOM 640 N N . TYR A 1 82 ? 11.042 -3.697 -16.657 1.00 86.38 82 TYR A N 1
ATOM 641 C CA . TYR A 1 82 ? 10.295 -4.932 -16.410 1.00 86.38 82 TYR A CA 1
ATOM 642 C C . TYR A 1 82 ? 9.864 -5.669 -17.689 1.00 86.38 82 TYR A C 1
ATOM 644 O O . TYR A 1 82 ? 9.575 -6.865 -17.635 1.00 86.38 82 TYR A O 1
ATOM 652 N N . GLY A 1 83 ? 9.883 -4.992 -18.840 1.00 84.75 83 GLY A N 1
ATOM 653 C CA . GLY A 1 83 ? 9.479 -5.564 -20.121 1.00 84.75 83 GLY A CA 1
ATOM 654 C C . GLY A 1 83 ? 7.961 -5.710 -20.254 1.00 84.75 83 GLY A C 1
ATOM 655 O O . GLY A 1 83 ? 7.188 -5.189 -19.457 1.00 84.75 83 GLY A O 1
ATOM 656 N N . SER A 1 84 ? 7.513 -6.425 -21.287 1.00 85.06 84 SER A N 1
ATOM 657 C CA . SER A 1 84 ? 6.084 -6.568 -21.608 1.00 85.06 84 SER A CA 1
ATOM 658 C C . SER A 1 84 ? 5.324 -7.555 -20.717 1.00 85.06 84 SER A C 1
ATOM 660 O O . SER A 1 84 ? 4.096 -7.576 -20.750 1.00 85.06 84 SER A O 1
ATOM 662 N N . SER A 1 85 ? 6.026 -8.387 -19.944 1.00 85.75 85 SER A N 1
ATOM 663 C CA . SER A 1 85 ? 5.431 -9.455 -19.130 1.00 85.75 85 SER A CA 1
ATOM 664 C C . SER A 1 85 ? 4.940 -9.002 -17.756 1.00 85.75 85 SER A C 1
ATOM 666 O O . SER A 1 85 ? 4.257 -9.766 -17.080 1.00 85.75 85 SER A O 1
ATOM 668 N N . VAL A 1 86 ? 5.316 -7.798 -17.322 1.00 94.38 86 VAL A N 1
ATOM 669 C CA . VAL A 1 86 ? 4.971 -7.256 -16.006 1.00 94.38 86 VAL A CA 1
ATOM 670 C C . VAL A 1 86 ? 4.379 -5.871 -16.205 1.00 94.38 86 VAL A C 1
ATOM 672 O O . VAL A 1 86 ? 5.040 -4.982 -16.743 1.00 94.38 86 VAL A O 1
ATOM 675 N N . ASP A 1 87 ? 3.140 -5.675 -15.764 1.00 95.62 87 ASP A N 1
ATOM 676 C CA . ASP A 1 87 ? 2.544 -4.344 -15.778 1.00 95.62 87 ASP A CA 1
ATOM 677 C C . ASP A 1 87 ? 3.068 -3.502 -14.609 1.00 95.62 87 ASP A C 1
ATOM 679 O O . ASP A 1 87 ? 3.428 -4.011 -13.546 1.00 95.62 87 ASP A O 1
ATOM 683 N N . TYR A 1 88 ? 3.153 -2.196 -14.825 1.00 95.75 88 TYR A N 1
ATOM 684 C CA . TYR A 1 88 ? 3.848 -1.281 -13.936 1.00 95.75 88 TYR A CA 1
ATOM 685 C C . TYR A 1 88 ? 2.985 -0.072 -13.595 1.00 95.75 88 TYR A C 1
ATOM 687 O O . TYR A 1 88 ? 2.476 0.612 -14.486 1.00 95.75 88 TYR A O 1
ATOM 695 N N . TYR A 1 89 ? 2.926 0.249 -12.305 1.00 96.75 89 TYR A N 1
ATOM 696 C CA . TYR A 1 89 ? 2.284 1.441 -11.774 1.00 96.75 89 TYR A CA 1
ATOM 697 C C . TYR A 1 89 ? 3.240 2.205 -10.851 1.00 96.75 89 TYR A C 1
ATOM 699 O O . TYR A 1 89 ? 3.732 1.679 -9.851 1.00 96.75 89 TYR A O 1
ATOM 707 N N . GLY A 1 90 ? 3.528 3.459 -11.199 1.00 96.06 90 GLY A N 1
ATOM 708 C CA . GLY A 1 90 ? 4.454 4.315 -10.460 1.00 96.06 90 GLY A CA 1
ATOM 709 C C . GLY A 1 90 ? 3.723 5.353 -9.616 1.00 96.06 90 GLY A C 1
ATOM 710 O O . GLY A 1 90 ? 2.919 6.119 -10.140 1.00 96.06 90 GLY A O 1
ATOM 711 N N . VAL A 1 91 ? 4.053 5.422 -8.327 1.00 96.44 91 VAL A N 1
ATOM 712 C CA . VAL A 1 91 ? 3.607 6.473 -7.405 1.00 96.44 91 VAL A CA 1
ATOM 713 C C . VAL A 1 91 ? 4.825 7.319 -7.016 1.00 96.44 91 VAL A C 1
ATOM 715 O O . VAL A 1 91 ? 5.727 6.808 -6.337 1.00 96.44 91 VAL A O 1
ATOM 718 N N . PRO A 1 92 ? 4.900 8.591 -7.453 1.00 95.50 92 PRO A N 1
ATOM 719 C CA . PRO A 1 92 ? 6.052 9.451 -7.209 1.00 95.50 92 PRO A CA 1
ATOM 720 C C . PRO A 1 92 ? 6.013 10.031 -5.791 1.00 95.50 92 PRO A C 1
ATOM 722 O O . PRO A 1 92 ? 5.637 11.183 -5.587 1.00 95.50 92 PRO A O 1
ATOM 725 N N . ALA A 1 93 ? 6.356 9.201 -4.801 1.00 94.81 93 ALA A N 1
ATOM 726 C CA . ALA A 1 93 ? 6.274 9.555 -3.387 1.00 94.81 93 ALA A CA 1
ATOM 727 C C . ALA A 1 93 ? 7.632 9.661 -2.678 1.00 94.81 93 ALA A C 1
ATOM 729 O O . ALA A 1 93 ? 8.464 8.739 -2.697 1.00 94.81 93 ALA A O 1
ATOM 730 N N . ASP A 1 94 ? 7.785 10.756 -1.935 1.00 95.12 94 ASP A N 1
ATOM 731 C CA . ASP A 1 94 ? 8.881 10.979 -0.995 1.00 95.12 94 ASP A CA 1
ATOM 732 C C . ASP A 1 94 ? 8.538 10.422 0.383 1.00 95.12 94 ASP A C 1
ATOM 734 O O . ASP A 1 94 ? 7.408 10.536 0.851 1.00 95.12 94 ASP A O 1
ATOM 738 N N . ASP A 1 95 ? 9.518 9.839 1.081 1.00 96.44 95 ASP A N 1
ATOM 739 C CA . ASP A 1 95 ? 9.309 9.323 2.441 1.00 96.44 95 ASP A CA 1
ATOM 740 C C . ASP A 1 95 ? 9.408 10.431 3.493 1.00 96.44 95 ASP A C 1
ATOM 742 O O . ASP A 1 95 ? 10.229 10.388 4.409 1.00 96.44 95 ASP A O 1
ATOM 746 N N . SER A 1 96 ? 8.585 11.462 3.327 1.00 97.19 96 SER A N 1
ATOM 747 C CA . SER A 1 96 ? 8.528 12.604 4.229 1.00 97.19 96 SER A CA 1
ATOM 748 C C . SER A 1 96 ? 7.191 12.641 4.969 1.00 97.19 96 SER A C 1
ATOM 750 O O . SER A 1 96 ? 6.145 12.477 4.340 1.00 97.19 96 SER A O 1
ATOM 752 N N . PRO A 1 97 ? 7.172 12.963 6.276 1.00 97.06 97 PRO A N 1
ATOM 753 C CA . PRO A 1 97 ? 5.937 13.269 6.995 1.00 97.06 97 PRO A CA 1
ATOM 754 C C . PRO A 1 97 ? 5.136 14.450 6.427 1.00 97.06 97 PRO A C 1
ATOM 756 O O . PRO A 1 97 ? 3.984 14.628 6.819 1.00 97.06 97 PRO A O 1
ATOM 759 N N . THR A 1 98 ? 5.744 15.273 5.567 1.00 97.75 98 THR A N 1
ATOM 760 C CA . THR A 1 98 ? 5.093 16.403 4.888 1.00 97.75 98 THR A CA 1
ATOM 761 C C . THR A 1 98 ? 4.596 16.068 3.483 1.00 97.75 98 THR A C 1
ATOM 763 O O . THR A 1 98 ? 3.881 16.881 2.906 1.00 97.75 98 THR A O 1
ATOM 766 N N . PHE A 1 99 ? 4.962 14.910 2.924 1.00 98.06 99 PHE A N 1
ATOM 767 C CA . PHE A 1 99 ? 4.476 14.485 1.614 1.00 98.06 99 PHE A CA 1
ATOM 768 C C . PHE A 1 99 ? 3.019 14.024 1.726 1.00 98.06 99 PHE A C 1
ATOM 770 O O . PHE A 1 99 ? 2.683 13.236 2.616 1.00 98.06 99 PHE A O 1
ATOM 777 N N . ASP A 1 100 ? 2.157 14.493 0.826 1.00 98.31 100 ASP A N 1
ATOM 778 C CA . ASP A 1 100 ? 0.762 14.062 0.774 1.00 98.31 100 ASP A CA 1
ATOM 779 C C . ASP A 1 100 ? 0.608 12.818 -0.109 1.00 98.31 100 ASP A C 1
ATOM 781 O O . ASP A 1 100 ? 0.596 12.893 -1.337 1.00 98.31 100 ASP A O 1
ATOM 785 N N . LEU A 1 101 ? 0.520 11.651 0.532 1.00 98.50 101 LEU A N 1
ATOM 786 C CA . LEU A 1 101 ? 0.314 10.367 -0.133 1.00 98.50 101 LEU A CA 1
ATOM 787 C C . LEU A 1 101 ? -1.176 10.073 -0.359 1.00 98.50 101 LEU A C 1
ATOM 789 O O . LEU A 1 101 ? -1.507 9.187 -1.147 1.00 98.50 101 LEU A O 1
ATOM 793 N N . SER A 1 102 ? -2.075 10.816 0.295 1.00 98.38 102 SER A N 1
ATOM 794 C CA . SER A 1 102 ? -3.514 10.551 0.263 1.00 98.38 102 SER A CA 1
ATOM 795 C C . SER A 1 102 ? -4.144 10.554 -1.139 1.00 98.38 102 SER A C 1
ATOM 797 O O . SER A 1 102 ? -4.954 9.656 -1.395 1.00 98.38 102 SER A O 1
ATOM 799 N N . PRO A 1 103 ? -3.728 11.408 -2.103 1.00 98.62 103 PRO A N 1
ATOM 800 C CA . PRO A 1 103 ? -4.280 11.379 -3.459 1.00 98.62 103 PRO A CA 1
ATOM 801 C C . PRO A 1 103 ? -3.996 10.069 -4.203 1.00 98.62 103 PRO A C 1
ATOM 803 O O . PRO A 1 103 ? -4.685 9.737 -5.164 1.00 98.62 103 PRO A O 1
ATOM 806 N N . TYR A 1 104 ? -2.991 9.307 -3.761 1.00 98.69 104 TYR A N 1
ATOM 807 C CA . TYR A 1 104 ? -2.590 8.049 -4.382 1.00 98.69 104 TYR A CA 1
ATOM 808 C C . TYR A 1 104 ? -3.253 6.824 -3.752 1.00 98.69 104 TYR A C 1
ATOM 810 O O . TYR A 1 104 ? -3.130 5.736 -4.314 1.00 98.69 104 TYR A O 1
ATOM 818 N N . PHE A 1 105 ? -3.958 6.957 -2.623 1.00 98.75 105 PHE A N 1
ATOM 819 C CA . PHE A 1 105 ? -4.549 5.811 -1.929 1.00 98.75 105 PHE A CA 1
ATOM 820 C C . PHE A 1 105 ? -5.585 5.079 -2.780 1.00 98.75 105 PHE A C 1
ATOM 822 O O . PHE A 1 105 ? -5.397 3.893 -3.041 1.00 98.75 105 PHE A O 1
ATOM 829 N N . PHE A 1 106 ? -6.625 5.763 -3.263 1.00 98.69 106 PHE 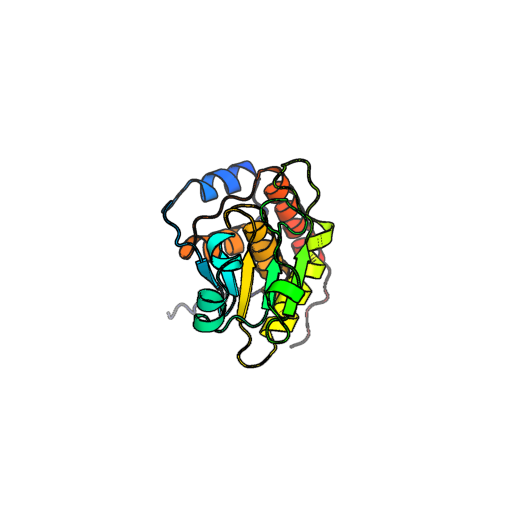A N 1
ATOM 830 C CA . PHE A 1 106 ? -7.644 5.134 -4.111 1.00 98.69 106 PHE A CA 1
ATOM 831 C C . PHE A 1 106 ? -7.079 4.637 -5.452 1.00 98.69 106 PHE A C 1
ATOM 833 O O . PHE A 1 106 ? -7.225 3.446 -5.722 1.00 98.69 106 PHE A O 1
ATOM 840 N N . PRO A 1 107 ? -6.339 5.443 -6.246 1.00 98.75 107 PRO A N 1
ATOM 841 C CA . PRO A 1 107 ? -5.777 4.967 -7.513 1.00 98.75 107 PRO A CA 1
ATOM 842 C C . PRO A 1 107 ? -4.869 3.738 -7.370 1.00 98.75 107 PRO A C 1
ATOM 844 O O . PRO A 1 107 ? -4.970 2.796 -8.156 1.00 98.75 107 PRO A O 1
ATOM 847 N N . SER A 1 108 ? -4.010 3.710 -6.344 1.00 98.62 108 SER A N 1
ATOM 848 C CA . SER A 1 108 ? -3.131 2.560 -6.096 1.00 98.62 108 SER A CA 1
ATOM 849 C C . SER A 1 108 ? -3.921 1.344 -5.617 1.00 98.62 108 SER A C 1
ATOM 851 O O . SER A 1 108 ? -3.653 0.225 -6.047 1.00 98.62 108 SER A O 1
ATOM 853 N N . ALA A 1 109 ? -4.899 1.551 -4.732 1.00 98.75 109 ALA A N 1
ATOM 854 C CA . ALA A 1 109 ? -5.755 0.488 -4.225 1.00 98.75 109 ALA A CA 1
ATOM 855 C C . ALA A 1 109 ? -6.580 -0.154 -5.350 1.00 98.75 109 ALA A C 1
ATOM 857 O O . ALA A 1 109 ? -6.656 -1.380 -5.421 1.00 98.75 109 ALA A O 1
ATOM 858 N N . ASP A 1 110 ? -7.133 0.652 -6.255 1.00 98.69 110 ASP A N 1
ATOM 859 C CA . ASP A 1 110 ? -7.886 0.192 -7.423 1.00 98.69 110 ASP A CA 1
ATOM 860 C C . ASP A 1 110 ? -7.000 -0.571 -8.408 1.00 98.69 110 ASP A C 1
ATOM 862 O O . ASP A 1 110 ? -7.408 -1.617 -8.915 1.00 98.69 110 ASP A O 1
ATOM 866 N N . TYR A 1 111 ? -5.767 -0.106 -8.633 1.00 98.75 111 TYR A N 1
ATOM 867 C CA . TYR A 1 111 ? -4.789 -0.834 -9.441 1.00 98.75 111 TYR A CA 1
ATOM 868 C C . TYR A 1 111 ? -4.487 -2.216 -8.847 1.00 98.75 111 TYR A C 1
ATOM 870 O O . TYR A 1 111 ? -4.581 -3.224 -9.549 1.00 98.75 111 TYR A O 1
ATOM 878 N N . ILE A 1 112 ? -4.191 -2.279 -7.541 1.00 98.75 112 ILE A N 1
ATOM 879 C CA . ILE A 1 112 ? -3.921 -3.539 -6.833 1.00 98.75 112 ILE A CA 1
ATOM 880 C C . ILE A 1 112 ? -5.140 -4.468 -6.906 1.00 98.75 112 ILE A C 1
ATOM 882 O O . ILE A 1 112 ? -4.991 -5.643 -7.236 1.00 98.75 112 ILE A O 1
ATOM 886 N N . LYS A 1 113 ? -6.350 -3.954 -6.647 1.00 98.56 113 LYS A N 1
ATOM 887 C CA . LYS A 1 113 ? -7.592 -4.734 -6.714 1.00 98.56 113 LYS A CA 1
ATOM 888 C C . LYS A 1 113 ? -7.826 -5.306 -8.108 1.00 98.56 113 LYS A C 1
ATOM 890 O O . LYS A 1 113 ? -8.047 -6.506 -8.236 1.00 98.56 113 LYS A O 1
ATOM 895 N N . LYS A 1 114 ? -7.745 -4.464 -9.141 1.00 98.44 114 LYS A N 1
ATOM 896 C CA . LYS A 1 114 ? -7.940 -4.874 -10.536 1.00 98.44 114 LYS A CA 1
ATOM 897 C C . LYS A 1 114 ? -6.927 -5.937 -10.955 1.00 98.44 114 LYS A C 1
ATOM 899 O O . LYS A 1 114 ? -7.299 -6.882 -11.642 1.00 98.44 114 LYS A O 1
ATOM 904 N N . ALA A 1 115 ? -5.669 -5.790 -10.542 1.00 98.12 115 ALA A N 1
ATOM 905 C CA . ALA A 1 115 ? -4.641 -6.787 -10.804 1.00 98.12 115 ALA A CA 1
ATOM 906 C C . ALA A 1 115 ? -4.983 -8.125 -10.131 1.00 98.12 115 ALA A C 1
ATOM 908 O O . ALA A 1 115 ? -4.978 -9.154 -10.798 1.00 98.12 115 ALA A O 1
ATOM 909 N N . LEU A 1 116 ? -5.340 -8.112 -8.841 1.00 98.12 116 LEU A N 1
ATOM 910 C CA . LEU A 1 116 ? -5.658 -9.320 -8.067 1.00 98.12 116 LEU A CA 1
ATOM 911 C C . LEU A 1 116 ? -6.964 -10.019 -8.486 1.00 98.12 116 LEU A C 1
ATOM 913 O O . LEU A 1 116 ? -7.135 -11.195 -8.176 1.00 98.12 116 LEU A O 1
ATOM 917 N N . ASP A 1 117 ? -7.861 -9.338 -9.204 1.00 96.94 117 ASP A N 1
ATOM 918 C CA . ASP A 1 117 ? -9.032 -9.967 -9.836 1.00 96.94 117 ASP A CA 1
ATOM 919 C C . ASP A 1 117 ? -8.655 -10.843 -11.046 1.00 96.94 117 ASP A C 1
ATOM 921 O O . ASP A 1 117 ? -9.436 -11.696 -11.473 1.00 96.94 117 ASP A O 1
ATOM 925 N N . GLY A 1 118 ? -7.456 -10.652 -11.606 1.00 95.50 118 GLY A N 1
ATOM 926 C CA . GLY A 1 118 ? -6.916 -11.483 -12.673 1.00 95.50 118 GLY A CA 1
ATOM 927 C C . GLY A 1 118 ? -6.496 -12.865 -12.170 1.00 95.50 118 GLY A C 1
ATOM 928 O O . GLY A 1 118 ? -5.771 -13.000 -11.183 1.00 95.50 118 GLY A O 1
ATOM 929 N N . ALA A 1 119 ? -6.903 -13.919 -12.880 1.00 93.31 119 ALA A N 1
ATOM 930 C CA . ALA A 1 119 ? -6.532 -15.286 -12.527 1.00 93.31 119 ALA A CA 1
ATOM 931 C C . ALA A 1 119 ? -5.003 -15.473 -12.530 1.00 93.31 119 ALA A C 1
ATOM 933 O O . ALA A 1 119 ? -4.337 -15.224 -13.533 1.00 93.31 119 ALA A O 1
ATOM 934 N N . GLY A 1 120 ? -4.455 -15.928 -11.400 1.00 93.31 120 GLY A N 1
ATOM 935 C CA . GLY A 1 120 ? -3.018 -16.17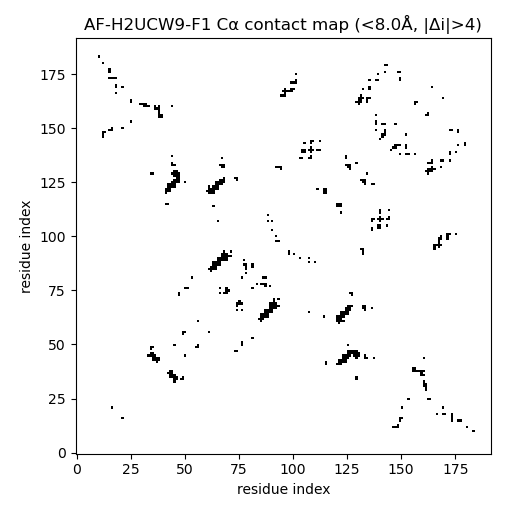5 -11.234 1.00 93.31 120 GLY A CA 1
ATOM 936 C C . GLY A 1 120 ? -2.157 -14.915 -11.098 1.00 93.31 120 GLY A C 1
ATOM 937 O O . GLY A 1 120 ? -0.934 -15.034 -11.032 1.00 93.31 120 GLY A O 1
ATOM 938 N N . ALA A 1 121 ? -2.760 -13.724 -11.042 1.00 97.50 121 ALA A N 1
ATOM 939 C CA . ALA A 1 121 ? -2.018 -12.485 -10.888 1.00 97.50 121 ALA A CA 1
ATOM 940 C C . ALA A 1 121 ? -1.384 -12.378 -9.496 1.00 97.50 121 ALA A C 1
ATOM 942 O O . ALA A 1 121 ? -1.984 -12.707 -8.473 1.00 97.50 121 ALA A O 1
ATOM 943 N N . ARG A 1 122 ? -0.154 -11.869 -9.477 1.00 98.50 122 ARG A N 1
ATOM 944 C CA . ARG A 1 122 ? 0.611 -11.538 -8.273 1.00 98.50 122 ARG A CA 1
ATOM 945 C C . ARG A 1 122 ? 1.141 -10.121 -8.366 1.00 98.50 122 ARG A C 1
ATOM 947 O O . ARG A 1 122 ? 1.726 -9.751 -9.393 1.00 98.50 122 ARG A O 1
ATOM 954 N N . VAL A 1 123 ? 0.935 -9.354 -7.301 1.00 98.75 123 VAL A N 1
ATOM 955 C CA . VAL A 1 123 ? 1.263 -7.929 -7.227 1.00 98.75 123 VAL A CA 1
ATOM 956 C C . VAL A 1 123 ? 2.406 -7.720 -6.249 1.00 98.75 123 VAL A C 1
ATOM 958 O O . VAL A 1 123 ? 2.334 -8.158 -5.104 1.00 98.75 123 VAL A O 1
ATOM 961 N N . PHE A 1 124 ? 3.442 -7.012 -6.683 1.00 98.56 124 PHE A N 1
ATOM 962 C CA . PHE A 1 124 ? 4.552 -6.593 -5.839 1.00 98.56 124 PHE A CA 1
ATOM 963 C C . PHE A 1 124 ? 4.503 -5.085 -5.609 1.00 98.56 124 PHE A C 1
ATOM 965 O O . PHE A 1 124 ? 4.664 -4.304 -6.543 1.00 98.56 124 PHE A O 1
ATOM 972 N N . VAL A 1 125 ? 4.299 -4.669 -4.363 1.00 98.56 125 VAL A N 1
ATOM 973 C CA . VAL A 1 125 ? 4.340 -3.266 -3.946 1.00 98.56 125 VAL A CA 1
ATOM 974 C C . VAL A 1 125 ? 5.668 -3.010 -3.248 1.00 98.56 125 VAL A C 1
ATOM 976 O O . VAL A 1 125 ? 5.999 -3.662 -2.258 1.00 98.56 125 VAL A O 1
ATOM 979 N N . HIS A 1 126 ? 6.436 -2.037 -3.723 1.00 97.56 126 HIS A N 1
ATOM 980 C CA . HIS A 1 126 ? 7.738 -1.733 -3.138 1.00 97.56 126 HIS A CA 1
ATOM 981 C C . HIS A 1 126 ? 8.000 -0.238 -3.040 1.00 97.56 126 HIS A C 1
ATOM 983 O O . HIS A 1 126 ? 7.314 0.588 -3.632 1.00 97.56 126 HIS A O 1
ATOM 989 N N . CYS A 1 127 ? 8.997 0.114 -2.241 1.00 95.38 127 CYS A N 1
ATOM 990 C CA . CYS A 1 127 ? 9.611 1.436 -2.267 1.00 95.38 127 CYS A CA 1
ATOM 991 C C . CYS A 1 127 ? 11.129 1.243 -2.178 1.00 95.38 127 CYS A C 1
ATOM 993 O O . CYS A 1 127 ? 11.645 0.265 -2.716 1.00 95.38 127 CYS A O 1
ATOM 995 N N . ALA A 1 128 ? 11.844 2.127 -1.481 1.00 93.94 128 ALA A N 1
ATOM 996 C CA . ALA A 1 128 ? 13.266 1.934 -1.229 1.00 93.94 128 ALA A CA 1
ATOM 997 C C . ALA A 1 128 ? 13.543 0.757 -0.273 1.00 93.94 128 ALA A C 1
ATOM 999 O O . ALA A 1 128 ? 14.279 -0.156 -0.621 1.00 93.94 128 ALA A O 1
ATOM 1000 N N . VAL A 1 129 ? 12.931 0.772 0.918 1.00 94.12 129 VAL A N 1
ATOM 1001 C CA . VAL A 1 129 ? 13.205 -0.192 2.011 1.00 94.12 129 VAL A CA 1
ATOM 1002 C C . VAL A 1 129 ? 12.021 -1.139 2.268 1.00 94.12 129 VAL A C 1
ATOM 1004 O O . VAL A 1 129 ? 12.122 -2.122 2.993 1.00 94.12 129 VAL A O 1
ATOM 1007 N N . GLY A 1 130 ? 10.850 -0.850 1.698 1.00 95.12 130 GLY A N 1
ATOM 1008 C CA . GLY A 1 130 ? 9.661 -1.679 1.904 1.00 95.12 130 GLY A CA 1
ATOM 1009 C C . GLY A 1 130 ? 9.025 -1.560 3.291 1.00 95.12 130 GLY A C 1
ATOM 1010 O O . GLY A 1 130 ? 8.450 -2.532 3.769 1.00 95.12 130 GLY A O 1
ATOM 1011 N N . VAL A 1 131 ? 9.169 -0.405 3.954 1.00 96.44 131 VAL A N 1
ATOM 1012 C CA . VAL A 1 131 ? 8.746 -0.201 5.358 1.00 96.44 131 VAL A CA 1
ATOM 1013 C C . VAL A 1 131 ? 7.702 0.906 5.518 1.00 96.44 131 VAL A C 1
ATOM 1015 O O . VAL A 1 131 ? 6.789 0.750 6.326 1.00 96.44 131 VAL A O 1
ATOM 1018 N N . SER A 1 132 ? 7.823 2.016 4.777 1.00 97.62 132 SER A N 1
ATOM 1019 C CA . SER A 1 132 ? 6.992 3.216 4.983 1.00 97.62 132 SER A CA 1
ATOM 1020 C C . SER A 1 132 ? 6.036 3.498 3.818 1.00 97.62 132 SER A C 1
ATOM 1022 O O . SER A 1 132 ? 4.862 3.155 3.914 1.00 97.62 132 SER A O 1
ATOM 1024 N N . ARG A 1 133 ? 6.520 4.058 2.696 1.00 98.31 133 ARG A N 1
ATOM 1025 C CA . ARG A 1 133 ? 5.689 4.418 1.521 1.00 98.31 133 ARG A CA 1
ATOM 1026 C C . ARG A 1 133 ? 4.847 3.258 0.980 1.00 98.31 133 ARG A C 1
ATOM 1028 O O . ARG A 1 133 ? 3.627 3.349 0.925 1.00 98.31 133 ARG A O 1
ATOM 1035 N N . SER A 1 134 ? 5.493 2.150 0.618 1.00 98.31 134 SER A N 1
ATOM 1036 C CA . SER A 1 134 ? 4.807 0.970 0.081 1.00 98.31 134 SER A CA 1
ATOM 1037 C C . SER A 1 134 ? 3.898 0.302 1.106 1.00 98.31 134 SER A C 1
ATOM 1039 O O . SER A 1 134 ? 2.808 -0.136 0.754 1.00 98.31 134 SER A O 1
ATOM 1041 N N . ALA A 1 135 ? 4.296 0.286 2.382 1.00 98.44 135 ALA A N 1
ATOM 1042 C CA . ALA A 1 135 ? 3.436 -0.200 3.452 1.00 98.44 135 ALA A CA 1
ATOM 1043 C C . ALA A 1 135 ? 2.166 0.652 3.572 1.00 98.44 135 ALA A C 1
ATOM 1045 O O . ALA A 1 135 ? 1.079 0.097 3.656 1.00 98.44 135 ALA A O 1
ATOM 1046 N N . ALA A 1 136 ? 2.273 1.983 3.513 1.00 98.75 136 ALA A N 1
ATOM 1047 C CA . ALA A 1 136 ? 1.110 2.865 3.548 1.00 98.75 136 ALA A CA 1
ATOM 1048 C C . ALA A 1 136 ? 0.150 2.613 2.372 1.00 98.75 136 ALA A C 1
ATOM 1050 O O . ALA A 1 136 ? -1.057 2.544 2.584 1.00 98.75 136 ALA A O 1
ATOM 1051 N N . VAL A 1 137 ? 0.677 2.390 1.163 1.00 98.81 137 VAL A N 1
ATOM 1052 C CA . VAL A 1 137 ? -0.131 2.014 -0.013 1.00 98.81 137 VAL A CA 1
ATOM 1053 C C . VAL A 1 137 ? -0.851 0.674 0.196 1.00 98.81 137 VAL A C 1
ATOM 1055 O O . VAL A 1 137 ? -2.049 0.577 -0.066 1.00 98.81 137 VAL A O 1
ATOM 1058 N N . VAL A 1 138 ? -0.159 -0.348 0.714 1.00 98.88 138 VAL A N 1
ATOM 1059 C CA . VAL A 1 138 ? -0.770 -1.656 1.021 1.00 98.88 138 VAL A CA 1
ATOM 1060 C C . VAL A 1 138 ? -1.857 -1.532 2.091 1.00 98.88 138 VAL A C 1
ATOM 1062 O O . VAL A 1 138 ? -2.933 -2.109 1.940 1.00 98.88 138 VAL A O 1
ATOM 1065 N N . LEU A 1 139 ? -1.611 -0.765 3.156 1.00 98.88 139 LEU A N 1
ATOM 1066 C CA . LEU A 1 139 ? -2.598 -0.536 4.213 1.00 98.88 139 LEU A CA 1
ATOM 1067 C C . LEU A 1 139 ? -3.854 0.144 3.660 1.00 98.88 139 LEU A C 1
ATOM 1069 O O . LEU A 1 139 ? -4.958 -0.320 3.934 1.00 98.88 139 LEU A O 1
ATOM 1073 N N . ALA A 1 140 ? -3.692 1.179 2.831 1.00 98.81 140 ALA A N 1
ATOM 1074 C CA . ALA A 1 140 ? -4.814 1.840 2.171 1.00 98.81 140 ALA A CA 1
ATOM 1075 C C . ALA A 1 140 ? -5.615 0.865 1.292 1.00 98.81 140 ALA A C 1
ATOM 1077 O O . ALA A 1 140 ? -6.841 0.840 1.375 1.00 98.81 140 ALA A O 1
ATOM 1078 N N . TYR A 1 141 ? -4.944 0.002 0.519 1.00 98.81 141 TYR A N 1
ATOM 1079 C CA . TYR A 1 141 ? -5.608 -1.051 -0.257 1.00 98.81 141 TYR A CA 1
ATOM 1080 C C . TYR A 1 141 ? -6.472 -1.973 0.618 1.00 98.81 141 TYR A C 1
ATOM 1082 O O . TYR A 1 141 ?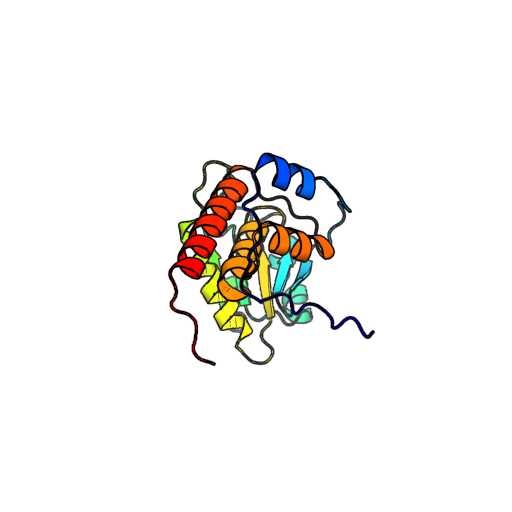 -7.644 -2.199 0.307 1.00 98.81 141 TYR A O 1
ATOM 1090 N N . LEU A 1 142 ? -5.927 -2.473 1.731 1.00 98.69 142 LEU A N 1
ATOM 1091 C CA . LEU A 1 142 ? -6.669 -3.343 2.647 1.00 98.69 142 LEU A CA 1
ATOM 1092 C C . LEU A 1 142 ? -7.871 -2.620 3.272 1.00 98.69 142 LEU A C 1
ATOM 1094 O O . LEU A 1 142 ? -8.951 -3.196 3.406 1.00 98.69 142 LEU A O 1
ATOM 1098 N N . MET A 1 143 ? -7.722 -1.341 3.611 1.00 98.31 143 MET A N 1
ATOM 1099 C CA . MET A 1 143 ? -8.820 -0.551 4.165 1.00 98.31 143 MET A CA 1
ATOM 1100 C C . MET A 1 143 ? -9.933 -0.297 3.141 1.00 98.31 143 MET A C 1
ATOM 1102 O O . MET A 1 143 ? -11.118 -0.406 3.476 1.00 98.31 143 MET A O 1
ATOM 1106 N N . ILE A 1 144 ? -9.569 0.031 1.900 1.00 98.25 144 ILE A N 1
ATOM 1107 C CA . ILE A 1 144 ? -10.509 0.395 0.833 1.00 98.25 144 ILE A CA 1
ATOM 1108 C C . ILE A 1 144 ? -11.227 -0.851 0.300 1.00 98.25 144 ILE A C 1
ATOM 1110 O O . ILE A 1 144 ? -12.455 -0.915 0.338 1.00 98.25 144 ILE A O 1
ATOM 1114 N N . HIS A 1 145 ? -10.477 -1.867 -0.141 1.00 97.94 145 HIS A N 1
ATOM 1115 C CA . HIS A 1 145 ? -11.030 -3.016 -0.873 1.00 97.94 145 HIS A CA 1
ATOM 1116 C C . HIS A 1 145 ? -11.304 -4.243 -0.008 1.00 97.94 145 HIS A C 1
ATOM 1118 O O . HIS A 1 145 ? -12.211 -5.008 -0.324 1.00 97.94 145 HIS A O 1
ATOM 1124 N N . GLN A 1 146 ? -10.573 -4.420 1.097 1.00 96.50 146 GLN A N 1
ATOM 1125 C CA . GLN A 1 146 ? -10.813 -5.517 2.052 1.00 96.50 146 GLN A CA 1
ATOM 1126 C C . GLN A 1 146 ? -11.639 -5.071 3.268 1.00 96.50 146 GLN A C 1
ATOM 1128 O O . GLN A 1 146 ? -11.947 -5.879 4.139 1.00 96.50 146 GLN A O 1
ATOM 1133 N N . ARG A 1 147 ? -12.043 -3.792 3.304 1.00 95.44 147 ARG A N 1
ATOM 1134 C CA . ARG A 1 147 ? -12.900 -3.179 4.334 1.00 95.44 147 ARG A CA 1
ATOM 1135 C C . ARG A 1 147 ? -12.365 -3.289 5.766 1.00 95.44 147 ARG A C 1
ATOM 1137 O O . ARG A 1 147 ? -13.143 -3.187 6.711 1.00 95.44 147 ARG A O 1
ATOM 1144 N N . LEU A 1 148 ? -11.054 -3.451 5.931 1.00 95.75 148 LEU A N 1
ATOM 1145 C CA . LEU A 1 148 ? -10.432 -3.513 7.253 1.00 95.75 148 LEU A CA 1
ATOM 1146 C C . LEU A 1 148 ? -10.368 -2.118 7.892 1.00 95.75 148 LEU A C 1
ATOM 1148 O O . LEU A 1 148 ? -10.198 -1.112 7.196 1.00 95.75 148 LEU A O 1
ATOM 1152 N N . GLY A 1 149 ? -10.464 -2.052 9.219 1.00 96.31 149 GLY A N 1
ATOM 1153 C CA . GLY A 1 149 ? -10.056 -0.854 9.961 1.00 96.31 149 GLY A CA 1
ATOM 1154 C C . GLY A 1 149 ? -8.535 -0.668 9.905 1.00 96.31 149 GLY A C 1
ATOM 1155 O O . GLY A 1 149 ? -7.793 -1.633 9.692 1.00 96.31 149 GLY A O 1
ATOM 1156 N N . LEU A 1 150 ? -8.037 0.551 10.131 1.00 97.69 150 LEU A N 1
ATOM 1157 C CA . LEU A 1 150 ? -6.595 0.832 10.035 1.00 97.69 150 LEU A CA 1
ATOM 1158 C C . LEU A 1 150 ? -5.744 -0.047 10.968 1.00 97.69 150 LEU A C 1
ATOM 1160 O O . LEU A 1 150 ? -4.716 -0.581 10.547 1.00 97.69 150 LEU A O 1
ATOM 1164 N N . LEU A 1 151 ? -6.160 -0.229 12.227 1.00 96.75 151 LEU A N 1
ATOM 1165 C CA . LEU A 1 151 ? -5.421 -1.092 13.156 1.00 96.75 151 LEU A CA 1
ATOM 1166 C C . LEU A 1 151 ? -5.391 -2.544 12.665 1.00 96.75 151 LEU A C 1
ATOM 1168 O O . LEU A 1 151 ? -4.346 -3.187 12.721 1.00 96.75 151 LEU A O 1
ATOM 1172 N N . GLU A 1 152 ? -6.516 -3.057 12.177 1.00 96.75 152 GLU A N 1
ATOM 1173 C CA . GLU A 1 152 ? -6.606 -4.430 11.684 1.00 96.75 152 GLU A CA 1
ATOM 1174 C C . GLU A 1 152 ? -5.706 -4.643 10.461 1.00 96.75 152 GLU A C 1
ATOM 1176 O O . GLU A 1 152 ? -4.945 -5.610 10.425 1.00 96.75 152 GLU A O 1
ATOM 1181 N N . ALA A 1 153 ? -5.708 -3.700 9.513 1.00 97.88 153 ALA A N 1
ATOM 1182 C CA . ALA A 1 153 ? -4.802 -3.720 8.368 1.00 97.88 153 ALA A CA 1
ATOM 1183 C C . ALA A 1 153 ? -3.326 -3.724 8.809 1.00 97.88 153 ALA A C 1
ATOM 1185 O O . ALA A 1 153 ? -2.527 -4.508 8.292 1.00 97.88 153 ALA A O 1
ATOM 1186 N N . ILE A 1 154 ? -2.962 -2.898 9.801 1.00 97.25 154 ILE A N 1
ATOM 1187 C CA . ILE A 1 154 ? -1.603 -2.866 10.366 1.00 97.25 154 ILE A CA 1
ATOM 1188 C C . ILE A 1 154 ? -1.232 -4.215 10.970 1.00 97.25 154 ILE A C 1
ATOM 1190 O O . ILE A 1 154 ? -0.150 -4.724 10.684 1.00 97.25 154 ILE A O 1
ATOM 1194 N N . LEU A 1 155 ? -2.106 -4.791 11.798 1.00 95.81 155 LEU A N 1
ATOM 1195 C CA . LEU A 1 155 ? -1.846 -6.072 12.449 1.00 95.81 155 LEU A CA 1
ATOM 1196 C C . LEU A 1 155 ? -1.659 -7.185 11.414 1.00 95.81 155 LEU A C 1
ATOM 1198 O O . LEU A 1 155 ? -0.689 -7.930 11.522 1.00 95.81 155 LEU A O 1
ATOM 1202 N N . LYS A 1 156 ? -2.497 -7.227 10.371 1.00 95.88 156 LYS A N 1
ATOM 1203 C CA . LYS A 1 156 ? -2.388 -8.210 9.285 1.00 95.88 156 LYS A CA 1
ATOM 1204 C C . LYS A 1 156 ? -1.066 -8.130 8.537 1.00 95.88 156 LYS A C 1
ATOM 1206 O O . LYS A 1 156 ? -0.370 -9.130 8.424 1.00 95.88 156 LYS A O 1
ATOM 1211 N N . VAL A 1 157 ? -0.666 -6.946 8.079 1.00 96.69 157 VAL A N 1
ATOM 1212 C CA . VAL A 1 157 ? 0.611 -6.800 7.357 1.00 96.69 157 VAL A CA 1
ATOM 1213 C C . VAL A 1 157 ? 1.798 -7.129 8.270 1.00 96.69 157 VAL A C 1
ATOM 1215 O O . VAL A 1 157 ? 2.770 -7.757 7.847 1.00 96.69 157 VAL A O 1
ATOM 1218 N N . LYS A 1 158 ? 1.704 -6.749 9.547 1.00 93.88 158 LYS A N 1
ATOM 1219 C CA . LYS A 1 158 ? 2.761 -6.934 10.543 1.00 93.88 158 LYS A CA 1
ATOM 1220 C C . LYS A 1 158 ? 2.998 -8.391 10.949 1.00 93.88 158 LYS A C 1
ATOM 1222 O O . LYS A 1 158 ? 4.097 -8.707 11.404 1.00 93.88 158 LYS A O 1
ATOM 1227 N N . GLU A 1 159 ? 2.013 -9.274 10.778 1.00 92.81 159 GLU A N 1
ATOM 1228 C CA . GLU A 1 159 ? 2.196 -10.725 10.951 1.00 92.81 159 GLU A CA 1
ATOM 1229 C C . GLU A 1 159 ? 3.284 -11.272 10.012 1.00 92.81 159 GLU A C 1
ATOM 1231 O O . GLU A 1 159 ? 3.994 -12.212 10.373 1.00 92.81 159 GLU A O 1
ATOM 1236 N N . HIS A 1 160 ? 3.454 -10.645 8.844 1.00 93.69 160 HIS A N 1
ATOM 1237 C CA . HIS A 1 160 ? 4.333 -11.116 7.776 1.00 93.69 160 HIS A CA 1
ATOM 1238 C C . HIS A 1 160 ? 5.582 -10.252 7.585 1.00 93.69 160 HIS A C 1
ATOM 1240 O O . HIS A 1 160 ? 6.645 -10.785 7.275 1.00 93.69 160 HIS A O 1
ATOM 1246 N N . ARG A 1 161 ? 5.483 -8.930 7.779 1.00 94.06 161 ARG A N 1
ATOM 1247 C CA . ARG A 1 161 ? 6.588 -7.997 7.522 1.00 94.06 161 ARG A CA 1
ATOM 1248 C C . ARG A 1 161 ? 6.645 -6.867 8.536 1.00 94.06 161 ARG A C 1
ATOM 1250 O O . ARG A 1 161 ? 5.636 -6.242 8.855 1.00 94.06 161 ARG A O 1
ATOM 1257 N N . TRP A 1 162 ? 7.854 -6.522 8.978 1.00 95.12 162 TRP A N 1
ATOM 1258 C CA . TRP A 1 162 ? 8.041 -5.310 9.768 1.00 95.12 162 TRP A CA 1
ATOM 1259 C C . TRP A 1 162 ? 7.783 -4.058 8.916 1.00 95.12 162 TRP A C 1
ATOM 1261 O O . TRP A 1 162 ? 8.518 -3.762 7.975 1.00 95.12 162 TRP A O 1
ATOM 1271 N N . ILE A 1 163 ? 6.737 -3.315 9.274 1.00 96.44 163 ILE A N 1
ATOM 1272 C CA . ILE A 1 163 ? 6.355 -2.053 8.639 1.00 96.44 163 ILE A CA 1
ATOM 1273 C C . ILE A 1 163 ? 6.372 -0.916 9.652 1.00 96.44 163 ILE A C 1
ATOM 1275 O O . ILE A 1 163 ? 6.142 -1.114 10.847 1.00 96.44 163 ILE A O 1
ATOM 1279 N N . PHE A 1 164 ? 6.636 0.289 9.160 1.00 97.00 164 PHE A N 1
ATOM 1280 C CA . PHE A 1 164 ? 6.640 1.502 9.963 1.00 97.00 164 PHE A CA 1
ATOM 1281 C C . PHE A 1 164 ? 6.421 2.733 9.065 1.00 97.00 164 PHE A C 1
ATOM 1283 O O . PHE A 1 164 ? 7.373 3.465 8.780 1.00 97.00 164 PHE A O 1
ATOM 1290 N N . PRO A 1 165 ? 5.184 2.979 8.583 1.00 98.06 165 PRO A N 1
ATOM 1291 C CA . PRO A 1 165 ? 4.853 4.232 7.914 1.00 98.06 165 PRO A CA 1
ATOM 1292 C C . PRO A 1 165 ? 5.240 5.433 8.771 1.00 98.06 165 PRO A C 1
ATOM 1294 O O . PRO A 1 165 ? 5.051 5.433 9.992 1.00 98.06 165 PRO A O 1
ATOM 1297 N N . ASN A 1 166 ? 5.781 6.471 8.137 1.00 98.38 166 ASN A N 1
ATOM 1298 C CA . ASN A 1 166 ? 6.120 7.691 8.855 1.00 98.38 166 ASN A CA 1
ATOM 1299 C C . ASN A 1 166 ? 4.859 8.341 9.474 1.00 98.38 166 ASN A C 1
ATOM 1301 O O . ASN A 1 166 ? 3.717 8.065 9.097 1.00 98.38 166 ASN A O 1
ATOM 1305 N N . ARG A 1 167 ? 5.052 9.245 10.442 1.00 97.88 167 ARG A N 1
ATOM 1306 C CA . ARG A 1 167 ? 3.931 9.844 11.192 1.00 97.88 167 ARG A CA 1
ATOM 1307 C C . ARG A 1 167 ? 2.973 10.670 10.326 1.00 97.88 167 ARG A C 1
ATOM 1309 O O . ARG A 1 167 ? 1.825 10.829 10.730 1.00 97.88 167 ARG A O 1
ATOM 1316 N N . GLY A 1 168 ? 3.423 11.211 9.194 1.00 98.50 168 GLY A N 1
ATOM 1317 C CA . GLY A 1 168 ? 2.563 11.904 8.231 1.00 98.50 168 GLY A CA 1
ATOM 1318 C C . GLY A 1 168 ? 1.624 10.929 7.530 1.00 98.50 168 GLY A C 1
ATOM 1319 O O . GLY A 1 168 ? 0.410 11.120 7.558 1.00 98.50 168 GLY A O 1
ATOM 1320 N N . PHE A 1 169 ? 2.161 9.814 7.034 1.00 98.69 169 PHE A N 1
ATOM 1321 C CA . PHE A 1 169 ? 1.359 8.761 6.407 1.00 98.69 169 PHE A CA 1
ATOM 1322 C C . PHE A 1 169 ? 0.381 8.113 7.384 1.00 98.69 169 PHE A C 1
ATOM 1324 O O . PHE A 1 169 ? -0.763 7.876 7.021 1.00 98.69 169 PHE A O 1
ATOM 1331 N N . LEU A 1 170 ? 0.765 7.906 8.649 1.00 98.62 170 LEU A N 1
ATOM 1332 C CA . LEU A 1 170 ? -0.175 7.419 9.669 1.00 98.62 170 LEU A CA 1
ATOM 1333 C C . LEU A 1 170 ? -1.333 8.396 9.920 1.00 98.62 170 LEU A C 1
ATOM 1335 O O . LEU A 1 170 ? -2.458 7.957 10.146 1.00 98.62 170 LEU A O 1
ATOM 1339 N N . LYS A 1 171 ? -1.090 9.715 9.869 1.00 98.56 171 LYS A N 1
ATOM 1340 C CA . LYS A 1 171 ? -2.169 10.715 9.961 1.00 98.56 171 LYS A CA 1
ATOM 1341 C C . LYS A 1 171 ? -3.109 10.629 8.759 1.00 98.56 171 LYS A C 1
ATOM 1343 O O . LYS A 1 171 ? -4.318 10.675 8.956 1.00 98.56 171 LYS A O 1
ATOM 1348 N N . GLN A 1 172 ? -2.559 10.488 7.554 1.00 98.75 172 GLN A N 1
ATOM 1349 C CA . GLN A 1 172 ? -3.335 10.381 6.315 1.00 98.75 172 GLN A CA 1
ATOM 1350 C C . GLN A 1 172 ? -4.152 9.081 6.273 1.00 98.75 172 GLN A C 1
ATOM 1352 O O . GLN A 1 172 ? -5.342 9.120 5.987 1.00 98.75 172 GLN A O 1
ATOM 1357 N N . LEU A 1 173 ? -3.562 7.946 6.658 1.00 98.69 173 LEU A N 1
ATOM 1358 C CA . LEU A 1 173 ? -4.273 6.671 6.793 1.00 98.69 173 LEU A CA 1
ATOM 1359 C C . LEU A 1 173 ? -5.381 6.746 7.846 1.00 98.69 173 LEU A C 1
ATOM 1361 O O . LEU A 1 173 ? -6.472 6.236 7.632 1.00 98.69 173 LEU A O 1
ATOM 1365 N N . ARG A 1 174 ? -5.141 7.412 8.981 1.00 98.19 174 ARG A N 1
ATOM 1366 C CA . ARG A 1 174 ? -6.192 7.630 9.982 1.00 98.19 174 ARG A CA 1
ATOM 1367 C C . ARG A 1 174 ? -7.335 8.481 9.423 1.00 98.19 174 ARG A C 1
ATOM 1369 O O . ARG A 1 174 ? -8.486 8.208 9.737 1.00 98.19 174 ARG A O 1
ATOM 1376 N N . ALA A 1 175 ? -7.034 9.514 8.635 1.00 98.31 175 ALA A N 1
ATOM 1377 C CA . ALA A 1 175 ? -8.065 10.321 7.983 1.00 98.31 175 ALA A CA 1
ATOM 1378 C C . ALA A 1 175 ? -8.898 9.477 7.003 1.00 98.31 175 ALA A C 1
ATOM 1380 O O . ALA A 1 175 ? -10.122 9.543 7.056 1.00 98.31 175 ALA A O 1
ATOM 1381 N N . LEU A 1 176 ? -8.246 8.614 6.216 1.00 98.31 176 LEU A N 1
ATOM 1382 C CA . LEU A 1 176 ? -8.921 7.635 5.360 1.00 98.31 176 LEU A CA 1
ATOM 1383 C C . LEU A 1 176 ? -9.815 6.679 6.172 1.00 98.31 176 LEU A C 1
ATOM 1385 O O . LEU A 1 176 ? -10.928 6.383 5.758 1.00 98.31 176 LEU A O 1
ATOM 1389 N N . ASP A 1 177 ? -9.363 6.203 7.336 1.00 97.31 177 ASP A N 1
ATOM 1390 C CA . ASP A 1 177 ? -10.158 5.315 8.201 1.00 97.31 177 ASP A CA 1
ATOM 1391 C C . ASP A 1 177 ? -11.453 5.995 8.671 1.00 97.31 177 ASP A C 1
ATOM 1393 O O . ASP A 1 177 ? -12.530 5.410 8.578 1.00 97.31 177 ASP A O 1
ATOM 1397 N N . VAL A 1 178 ? -11.363 7.261 9.099 1.00 96.44 178 VAL A N 1
ATOM 1398 C CA . VAL A 1 178 ? -12.530 8.079 9.475 1.00 96.44 178 VAL A CA 1
ATOM 1399 C C . VAL A 1 178 ? -13.484 8.237 8.291 1.00 96.44 178 VAL A C 1
ATOM 1401 O O . VAL A 1 178 ? -14.678 7.979 8.431 1.00 96.44 178 VAL A O 1
ATOM 1404 N N . GLU A 1 179 ? -12.965 8.608 7.120 1.00 96.25 179 GLU A N 1
ATOM 1405 C CA . GLU A 1 179 ? -13.765 8.787 5.904 1.00 96.25 179 GLU A CA 1
ATOM 1406 C C . GLU A 1 179 ? -14.512 7.500 5.518 1.00 96.25 179 GLU A C 1
ATOM 1408 O O . GLU A 1 179 ? -15.718 7.521 5.262 1.00 96.25 179 GLU A O 1
ATOM 1413 N N . LEU A 1 180 ? -13.826 6.353 5.540 1.00 95.31 180 LEU A N 1
ATOM 1414 C CA . LEU A 1 180 ? -14.415 5.056 5.208 1.00 95.31 180 LEU A CA 1
ATOM 1415 C C . LEU A 1 180 ? -15.450 4.594 6.246 1.00 95.31 180 LEU A C 1
ATOM 1417 O O . LEU A 1 180 ? -16.434 3.941 5.879 1.00 95.31 180 LEU A O 1
ATOM 1421 N N . GLN A 1 181 ? -15.259 4.920 7.528 1.00 91.75 181 GLN A N 1
ATOM 1422 C CA . GLN A 1 181 ? -16.254 4.677 8.577 1.00 91.75 181 GLN A CA 1
ATOM 1423 C C . GLN A 1 181 ? -17.512 5.519 8.354 1.00 91.75 181 GLN A C 1
ATOM 1425 O O . GLN A 1 181 ? -18.616 4.974 8.330 1.00 91.75 181 GLN A O 1
ATOM 1430 N N . GLU A 1 182 ? -17.360 6.821 8.102 1.00 91.00 182 GLU A N 1
ATOM 1431 C CA . GLU A 1 182 ? -18.486 7.710 7.805 1.00 91.00 182 GLU A CA 1
ATOM 1432 C C . GLU A 1 182 ? -19.250 7.276 6.550 1.00 91.00 182 GLU A C 1
ATOM 1434 O O . GLU A 1 182 ? -20.482 7.244 6.554 1.00 91.00 182 GLU A O 1
ATOM 1439 N N . ALA A 1 183 ? -18.540 6.893 5.486 1.00 88.56 183 ALA A N 1
ATOM 1440 C CA . ALA A 1 183 ? -19.152 6.388 4.260 1.00 88.56 183 ALA A CA 1
ATOM 1441 C C . ALA A 1 183 ? -19.946 5.093 4.503 1.00 88.56 183 ALA A C 1
ATOM 1443 O O . ALA A 1 183 ? -21.033 4.922 3.950 1.00 88.56 183 ALA A O 1
ATOM 1444 N N . THR A 1 184 ? -19.444 4.206 5.370 1.00 85.56 184 THR A N 1
ATOM 1445 C CA . THR A 1 184 ? -20.136 2.960 5.742 1.00 85.56 184 THR A CA 1
ATOM 1446 C C . THR A 1 184 ? -21.425 3.245 6.519 1.00 85.56 184 THR A C 1
ATOM 1448 O O . THR A 1 184 ? -22.438 2.599 6.264 1.00 85.56 184 THR A O 1
ATOM 1451 N N . LEU A 1 185 ? -21.417 4.238 7.415 1.00 82.12 185 LEU A N 1
ATOM 1452 C CA . LEU A 1 185 ? -22.598 4.652 8.185 1.00 82.12 185 LEU A CA 1
ATOM 1453 C C . LEU A 1 185 ? -23.663 5.352 7.327 1.00 82.12 185 LEU A C 1
ATOM 1455 O O . LEU A 1 185 ? -24.849 5.277 7.638 1.00 82.12 185 LEU A O 1
ATOM 1459 N N . ARG A 1 186 ? -23.250 6.045 6.259 1.00 82.31 186 ARG A N 1
ATOM 1460 C CA . ARG A 1 186 ? -24.156 6.741 5.327 1.00 82.31 186 ARG A CA 1
ATOM 1461 C C . ARG A 1 186 ? -24.745 5.823 4.253 1.00 82.31 186 ARG A C 1
ATOM 1463 O O . ARG A 1 186 ? -25.727 6.202 3.617 1.00 82.31 186 ARG A O 1
ATOM 1470 N N . ALA A 1 187 ? -24.162 4.647 4.023 1.00 75.25 187 ALA A N 1
ATOM 1471 C CA . ALA A 1 187 ? -24.665 3.708 3.030 1.00 75.25 187 ALA A CA 1
ATOM 1472 C C . ALA A 1 187 ? -25.992 3.074 3.502 1.00 75.25 187 ALA A C 1
ATOM 1474 O O . ALA A 1 187 ? -26.068 2.596 4.637 1.00 75.25 187 ALA A O 1
ATOM 1475 N N . PRO A 1 188 ? -27.041 3.029 2.658 1.00 63.59 188 PRO A N 1
ATOM 1476 C CA . PRO A 1 188 ? -28.274 2.335 3.009 1.00 63.59 188 PRO A CA 1
ATOM 1477 C C . PRO A 1 188 ? -27.982 0.846 3.264 1.00 63.59 188 PRO A C 1
ATOM 1479 O O . PRO A 1 188 ? -27.112 0.275 2.596 1.00 63.59 188 PRO A O 1
ATOM 1482 N N . PRO A 1 189 ? -28.684 0.196 4.213 1.00 59.25 189 PRO A N 1
ATOM 1483 C CA . PRO A 1 189 ? -28.473 -1.217 4.489 1.00 59.25 189 PRO A CA 1
ATOM 1484 C C . PRO A 1 189 ? -28.666 -2.022 3.201 1.00 59.25 189 PRO A C 1
ATOM 1486 O O . PRO A 1 189 ? -29.737 -1.988 2.595 1.00 59.25 189 PRO A O 1
ATOM 1489 N N . GLN A 1 190 ? -27.610 -2.721 2.769 1.00 55.94 190 GLN A N 1
ATOM 1490 C CA . GLN A 1 190 ? -27.672 -3.621 1.620 1.00 55.94 190 GLN A CA 1
ATOM 1491 C C . GLN A 1 190 ? -28.749 -4.675 1.900 1.00 55.94 190 GLN A C 1
ATOM 1493 O O . GLN A 1 190 ? -28.609 -5.476 2.828 1.00 55.94 190 GLN A O 1
ATOM 1498 N N . GLN A 1 191 ? -29.836 -4.635 1.125 1.00 39.53 191 GLN A N 1
ATOM 1499 C CA . GLN A 1 191 ? -30.862 -5.674 1.128 1.00 39.53 191 GLN A CA 1
ATOM 1500 C C . GLN A 1 191 ? -30.185 -6.997 0.747 1.00 39.53 191 GLN A C 1
ATOM 1502 O O . GLN A 1 191 ? -29.532 -7.080 -0.294 1.00 39.53 191 GLN A O 1
ATOM 1507 N N . ARG A 1 192 ? -30.261 -7.973 1.656 1.00 38.25 192 ARG A N 1
ATOM 1508 C CA . ARG A 1 192 ? -29.841 -9.358 1.419 1.00 38.25 192 ARG A CA 1
ATOM 1509 C C . ARG A 1 192 ? -30.845 -10.078 0.539 1.00 38.25 192 ARG A C 1
ATOM 1511 O O . ARG A 1 192 ? -32.052 -9.806 0.720 1.00 38.25 192 ARG A O 1
#

InterPro domains:
  IPR000340 Dual specificity phosphatase, catalytic domain [PF00782] (43-175)
  IPR000387 Tyrosine-specific protein phosphatases domain [PS50056] (103-161)
  IPR016130 Protein-tyrosine phosphatase, active site [PS00383] (125-135)
  IPR020405 Atypical dual specificity phosphatase, subfamily A [PR01909] (37-48)
  IPR020405 Atypical dual specificity phosphatase, subfamily A [PR01909] (57-66)
  IPR020405 Atypical dual specificity phosphatase, subfamily A [PR01909] (88-99)
  IPR020405 Atypical dual specificity phosphatase, subfamily A [PR01909] (108-117)
  IPR020405 Atypical dual specificity phosphatase, subfamily A [PTHR45682] (16-183)
  IPR020422 Dual specificity protein phosphatase domain [PS50054] (34-182)
  IPR020422 Dual specificity protein phosphatase domain [SM00195] (35-179)
  IPR029021 Protein-tyrosine phosphatase-like [G3DSA:3.90.190.10] (5-182)
  IPR029021 Protein-tyrosine phosphatase-like [SSF52799] (25-181)

Foldseek 3Di:
DDDDDPPPDLQDLDDQDDLVVVQVVLPDDDQDADQWWDLDVLEIFHAVVCVQDLVNCVVSVAAEEEELCDPPPSRPDDCVSNDPRHHYHYRNDDLDLPTDCLVVQVVLLVVVVVQVVDVSHHYYFYYHGRAARSLLSQLSNCCPPVVHRSSRSVVSSRVIGNHDHDSSSSVSSSVVNVVSSVVSVPDDPPDD

Solvent-accessible surface area (backbone atoms only — not comparable to full-atom values): 10759 Å² total; per-residue (Å²): 138,81,83,76,81,80,77,78,68,97,77,72,53,66,82,89,72,52,65,68,57,53,50,55,58,53,70,52,80,70,86,65,62,68,59,56,34,68,45,47,95,55,33,30,43,16,15,31,73,48,71,72,28,66,66,59,35,55,75,71,47,44,33,33,40,36,35,29,20,24,86,38,93,80,33,74,75,46,56,80,74,60,39,93,76,28,50,72,45,73,39,77,46,67,95,43,56,82,48,82,61,64,85,48,32,62,62,52,24,51,52,53,50,59,46,59,71,38,88,86,39,20,38,38,32,17,20,66,76,27,24,26,55,20,39,48,46,52,38,39,23,34,32,69,79,67,60,36,23,61,67,55,30,50,53,49,34,48,78,51,32,47,49,58,50,46,74,28,51,44,49,47,50,46,51,50,42,53,52,53,50,52,52,59,72,70,49,76,83,79,83,127

Sequence (192 aa):
MSTEPVKKTLQDRGPVWSVKELVTVLYGGKRFGNHVDEVWPNLFLGDMSVANDRYSLWKLGISHVVNAAHGSPHCQGCRDFYGSSVDYYGVPADDSPTFDLSPYFFPSADYIKKALDGAGARVFVHCAVGVSRSAAVVLAYLMIHQRLGLLEAILKVKEHRWIFPNRGFLKQLRALDVELQEATLRAPPQQR

Organism: Takifugu rubripes (NCBI:txid31033)

pLDDT: mean 88.75, std 16.08, range [34.19, 98.88]

Nearest PDB structures (foldseek):
  5xjv-assembly1_A  TM=9.299E-01  e=8.461E-20  Homo sapiens
  2gwo-assembly2_B  TM=9.699E-01  e=1.156E-18  Homo sapiens
  2pq5-assembly2_B  TM=9.635E-01  e=6.611E-18  Homo sapiens
  8to0-assembly1_Fx  TM=9.568E-01  e=1.775E-17  Mus musculus
  5gtj-assembly2_C  TM=8.762E-01  e=5.886E-18  Homo sapiens

Secondary structure (DSSP, 8-state):
---------TT-------HHHHHHHHHSS-----SEEEEETTEEEE-HHHHT-HHHHHHTT--EEEETTTT-TT----HHHH-TTSEEEE----S-TTS--GGGHHHHHHHHHHHHTSTT--EEEE-SSSSSHHHHHHHHHHHHHS---HHHHHHHHHHHS-----HHHHHHHHHHHHHHHHHHHHSPP---

Radius of gyration: 17.25 Å; Cα contacts (8 Å, |Δi|>4): 315; chains: 1; bounding box: 48×40×49 Å

Mean predicted aligned error: 6.54 Å